Protein AF-0000000066669104 (afdb_homodimer)

Structure (mmCIF, N/CA/C/O backbone):
data_AF-0000000066669104-model_v1
#
loop_
_entity.id
_entity.type
_entity.pdbx_description
1 polymer 'Glyoxalase/bleomycin resistance protein/dioxygenase'
#
loop_
_atom_site.group_PDB
_atom_site.id
_atom_site.type_symbol
_atom_site.label_atom_id
_atom_site.label_alt_id
_atom_site.label_comp_id
_atom_site.label_asym_id
_atom_site.label_entity_id
_atom_site.label_seq_id
_atom_site.pdbx_PDB_ins_code
_atom_site.Cartn_x
_atom_site.Cartn_y
_atom_site.Cartn_z
_atom_site.occupancy
_atom_site.B_iso_or_equiv
_atom_site.auth_seq_id
_atom_site.auth_comp_id
_atom_site.auth_asym_id
_atom_site.auth_atom_id
_atom_site.pdbx_PDB_model_num
ATOM 1 N N . MET A 1 1 ? 6.297 -15.188 -21.188 1 61.22 1 MET A N 1
ATOM 2 C CA . MET A 1 1 ? 6.145 -13.734 -21.141 1 61.22 1 MET A CA 1
ATOM 3 C C . MET A 1 1 ? 6.543 -13.188 -19.781 1 61.22 1 MET A C 1
ATOM 5 O O . MET A 1 1 ? 6.449 -13.883 -18.766 1 61.22 1 MET A O 1
ATOM 9 N N . THR A 1 2 ? 7.469 -12.195 -19.766 1 86 2 THR A N 1
ATOM 10 C CA . THR A 1 2 ? 8 -11.672 -18.5 1 86 2 THR A CA 1
ATOM 11 C C . THR A 1 2 ? 6.938 -10.875 -17.766 1 86 2 THR A C 1
ATOM 13 O O . THR A 1 2 ? 6.168 -10.133 -18.375 1 86 2 THR A O 1
ATOM 16 N N . VAL A 1 3 ? 6.703 -11.219 -16.516 1 94.88 3 VAL A N 1
ATOM 17 C CA . VAL A 1 3 ? 5.73 -10.539 -15.656 1 94.88 3 VAL A CA 1
ATOM 18 C C . VAL A 1 3 ? 6.168 -9.102 -15.414 1 94.88 3 VAL A C 1
ATOM 20 O O . VAL A 1 3 ? 7.359 -8.828 -15.25 1 94.88 3 VAL A O 1
ATOM 23 N N . GLU A 1 4 ? 5.18 -8.148 -15.547 1 96.25 4 GLU A N 1
ATOM 24 C CA . GLU A 1 4 ? 5.32 -6.781 -15.047 1 96.25 4 GLU A CA 1
ATOM 25 C C . GLU A 1 4 ? 4.332 -6.496 -13.922 1 96.25 4 GLU A C 1
ATOM 27 O O . GLU A 1 4 ? 3.131 -6.348 -14.172 1 96.25 4 GLU A O 1
ATOM 32 N N . LEU A 1 5 ? 4.824 -6.395 -12.82 1 98.25 5 LEU A N 1
ATOM 33 C CA . LEU A 1 5 ? 3.951 -6.219 -11.664 1 98.25 5 LEU A CA 1
ATOM 34 C C . LEU A 1 5 ? 3.191 -4.902 -11.75 1 98.25 5 LEU A C 1
ATOM 36 O O . LEU A 1 5 ? 3.758 -3.877 -12.133 1 98.25 5 LEU A O 1
ATOM 40 N N . LYS A 1 6 ? 1.899 -4.98 -11.352 1 97.94 6 LYS A N 1
ATOM 41 C CA . LYS A 1 6 ? 1.038 -3.805 -11.266 1 97.94 6 LYS A CA 1
ATOM 42 C C . LYS A 1 6 ? 0.403 -3.693 -9.883 1 97.94 6 LYS A C 1
ATOM 44 O O . LYS A 1 6 ? 0.089 -4.707 -9.25 1 97.94 6 LYS A O 1
ATOM 49 N N . LEU A 1 7 ? 0.265 -2.502 -9.445 1 98.62 7 LEU A N 1
ATOM 50 C CA . LEU A 1 7 ? -0.492 -2.215 -8.234 1 98.62 7 LEU A CA 1
ATOM 51 C C . LEU A 1 7 ? -1.783 -1.471 -8.562 1 98.62 7 LEU A C 1
ATOM 53 O O . LEU A 1 7 ? -1.779 -0.245 -8.703 1 98.62 7 LEU A O 1
ATOM 57 N N . SER A 1 8 ? -2.869 -2.146 -8.641 1 98.31 8 SER A N 1
ATOM 58 C CA . SER A 1 8 ? -4.152 -1.58 -9.039 1 98.31 8 SER A CA 1
ATOM 59 C C . SER A 1 8 ? -4.875 -0.963 -7.844 1 98.31 8 SER A C 1
ATOM 61 O O . SER A 1 8 ? -5.43 0.134 -7.945 1 98.31 8 SER A O 1
ATOM 63 N N . VAL A 1 9 ? -4.836 -1.721 -6.734 1 98.44 9 VAL A N 1
ATOM 64 C CA . VAL A 1 9 ? -5.59 -1.327 -5.551 1 98.44 9 VAL A CA 1
ATOM 65 C C . VAL A 1 9 ? -4.77 -1.622 -4.297 1 98.44 9 VAL A C 1
ATOM 67 O O . VAL A 1 9 ? -4.145 -2.68 -4.188 1 98.44 9 VAL A O 1
ATOM 70 N N . VAL A 1 10 ? -4.703 -0.685 -3.42 1 98.88 10 VAL A N 1
ATOM 71 C CA . VAL A 1 10 ? -4.262 -0.947 -2.055 1 98.88 10 VAL A CA 1
ATOM 72 C C . VAL A 1 10 ? -5.473 -1.183 -1.156 1 98.88 10 VAL A C 1
ATOM 74 O O . VAL A 1 10 ? -6.344 -0.315 -1.035 1 98.88 10 VAL A O 1
ATOM 77 N N . MET A 1 11 ? -5.555 -2.326 -0.575 1 98.81 11 MET A N 1
ATOM 78 C CA . MET A 1 11 ? -6.66 -2.629 0.331 1 98.81 11 MET A CA 1
ATOM 79 C C . MET A 1 11 ? -6.219 -2.498 1.786 1 98.81 11 MET A C 1
ATOM 81 O O . MET A 1 11 ? -5.219 -3.088 2.191 1 98.81 11 MET A O 1
ATOM 85 N N . LEU A 1 12 ? -6.914 -1.74 2.512 1 98.88 12 LEU A N 1
ATOM 86 C CA . LEU A 1 12 ? -6.691 -1.538 3.939 1 98.88 12 LEU A CA 1
ATOM 87 C C . LEU A 1 12 ? -7.77 -2.238 4.762 1 98.88 12 LEU A C 1
ATOM 89 O O . LEU A 1 12 ? -8.961 -2.035 4.527 1 98.88 12 LEU A O 1
ATOM 93 N N . GLY A 1 13 ? -7.309 -3.09 5.645 1 98.75 13 GLY A N 1
ATOM 94 C CA . GLY A 1 13 ? -8.211 -3.564 6.68 1 98.75 13 GLY A CA 1
ATOM 95 C C . GLY A 1 13 ? -8.547 -2.506 7.711 1 98.75 13 GLY A C 1
ATOM 96 O O . GLY A 1 13 ? -7.652 -1.854 8.25 1 98.75 13 GLY A O 1
ATOM 97 N N . VAL A 1 14 ? -9.812 -2.334 8.031 1 98.81 14 VAL A N 1
ATOM 98 C CA . VAL A 1 14 ? -10.242 -1.314 8.977 1 98.81 14 VAL A CA 1
ATOM 99 C C . VAL A 1 14 ? -11.25 -1.912 9.961 1 98.81 14 VAL A C 1
ATOM 101 O O . VAL A 1 14 ? -11.906 -2.91 9.656 1 98.81 14 VAL A O 1
ATOM 104 N N . ALA A 1 15 ? -11.336 -1.302 11.117 1 98.25 15 ALA A N 1
ATOM 105 C CA . ALA A 1 15 ? -12.258 -1.782 12.141 1 98.25 15 ALA A CA 1
ATOM 106 C C . ALA A 1 15 ? -13.695 -1.411 11.805 1 98.25 15 ALA A C 1
ATOM 108 O O . ALA A 1 15 ? -14.633 -2.141 12.148 1 98.25 15 ALA A O 1
ATOM 109 N N . ASP A 1 16 ? -13.938 -0.291 11.203 1 98.38 16 ASP A N 1
ATOM 110 C CA . ASP A 1 16 ? -15.242 0.275 10.844 1 98.38 16 ASP A CA 1
ATOM 111 C C . ASP A 1 16 ? -15.18 0.985 9.5 1 98.38 16 ASP A C 1
ATOM 113 O O . ASP A 1 16 ? -14.633 2.088 9.391 1 98.38 16 ASP A O 1
ATOM 117 N N . VAL A 1 17 ? -15.836 0.344 8.477 1 98.56 17 VAL A N 1
ATOM 118 C CA . VAL A 1 17 ? -15.711 0.818 7.102 1 98.56 17 VAL A CA 1
ATOM 119 C C . VAL A 1 17 ? -16.359 2.193 6.969 1 98.56 17 VAL A C 1
ATOM 121 O O . VAL A 1 17 ? -15.844 3.068 6.273 1 98.56 17 VAL A O 1
ATOM 124 N N . ASP A 1 18 ? -17.453 2.406 7.664 1 97.88 18 ASP A N 1
ATOM 125 C CA . ASP A 1 18 ? -18.109 3.705 7.602 1 97.88 18 ASP A CA 1
ATOM 126 C C . ASP A 1 18 ? -17.219 4.805 8.172 1 97.88 18 ASP A C 1
ATOM 128 O O . ASP A 1 18 ? -17.156 5.906 7.621 1 97.88 18 ASP A O 1
ATOM 132 N N . ARG A 1 19 ? -16.641 4.559 9.289 1 98.38 19 ARG A N 1
ATOM 133 C CA . ARG A 1 19 ? -15.727 5.523 9.891 1 98.38 19 ARG A CA 1
ATOM 134 C C . ARG A 1 19 ? -14.547 5.809 8.969 1 98.38 19 ARG A C 1
ATOM 136 O O . ARG A 1 19 ? -14.148 6.961 8.789 1 98.38 19 ARG A O 1
ATOM 143 N N . ALA A 1 20 ? -13.977 4.738 8.406 1 98.75 20 ALA A N 1
ATOM 144 C CA . ALA A 1 20 ? -12.859 4.902 7.477 1 98.75 20 ALA A CA 1
ATOM 145 C C . ALA A 1 20 ? -13.281 5.703 6.25 1 98.75 20 ALA A C 1
ATOM 147 O O . ALA A 1 20 ? -12.531 6.562 5.773 1 98.75 20 ALA A O 1
ATOM 148 N N . LYS A 1 21 ? -14.43 5.387 5.773 1 98.44 21 LYS A N 1
ATOM 149 C CA . LYS A 1 21 ? -14.961 6.125 4.633 1 98.44 21 LYS A CA 1
ATOM 150 C C . LYS A 1 21 ? -15.07 7.613 4.945 1 98.44 21 LYS A C 1
ATOM 152 O O . LYS A 1 21 ? -14.703 8.453 4.121 1 98.44 21 LYS A O 1
ATOM 157 N N . LYS A 1 22 ? -15.609 7.926 6.094 1 98.12 22 LYS A N 1
ATOM 158 C CA . LYS A 1 22 ? -15.719 9.328 6.492 1 98.12 22 LYS A CA 1
ATOM 159 C C . LYS A 1 22 ? -14.352 10 6.508 1 98.12 22 LYS A C 1
ATOM 161 O O . LYS A 1 22 ? -14.203 11.133 6.031 1 98.12 22 LYS A O 1
ATOM 166 N N . PHE A 1 23 ? -13.359 9.328 6.98 1 98.81 23 PHE A N 1
ATOM 167 C CA . PHE A 1 23 ? -12 9.859 7.039 1 98.81 23 PHE A CA 1
ATOM 168 C C . PHE A 1 23 ? -11.469 10.125 5.637 1 98.81 23 PHE A C 1
ATOM 170 O O . PHE A 1 23 ? -11.008 11.234 5.344 1 98.81 23 PHE A O 1
ATOM 177 N N . TYR A 1 24 ? -11.555 9.164 4.727 1 98.75 24 TYR A N 1
ATOM 178 C CA . TYR A 1 24 ? -10.898 9.242 3.426 1 98.75 24 TYR A CA 1
ATOM 179 C C . TYR A 1 24 ? -11.727 10.055 2.441 1 98.75 24 TYR A C 1
ATOM 181 O O . TYR A 1 24 ? -11.188 10.844 1.667 1 98.75 24 TYR A O 1
ATOM 189 N N . VAL A 1 25 ? -13.016 9.852 2.42 1 97.75 25 VAL A N 1
ATOM 190 C CA . VAL A 1 25 ? -13.867 10.5 1.43 1 97.75 25 VAL A CA 1
ATOM 191 C C . VAL A 1 25 ? -14.203 11.922 1.884 1 97.75 25 VAL A C 1
ATOM 193 O O . VAL A 1 25 ? -13.867 12.891 1.201 1 97.75 25 VAL A O 1
ATOM 196 N N . GLU A 1 26 ? -14.695 12.07 3.041 1 96.25 26 GLU A N 1
ATOM 197 C CA . GLU A 1 26 ? -15.07 13.398 3.516 1 96.25 26 GLU A CA 1
ATOM 198 C C . GLU A 1 26 ? -13.852 14.18 3.998 1 96.25 26 GLU A C 1
ATOM 200 O O . GLU A 1 26 ? -13.75 15.383 3.77 1 96.25 26 GLU A O 1
ATOM 205 N N . GLY A 1 27 ? -12.977 13.539 4.598 1 98.06 27 GLY A N 1
ATOM 206 C CA . GLY A 1 27 ? -11.836 14.203 5.215 1 98.06 27 GLY A CA 1
ATOM 207 C C . GLY A 1 27 ? -10.734 14.523 4.227 1 98.06 27 GLY A C 1
ATOM 208 O O . GLY A 1 27 ? -10.094 15.578 4.32 1 98.06 27 GLY A O 1
ATOM 209 N N . LEU A 1 28 ? -10.523 13.562 3.326 1 98.56 28 LEU A N 1
ATOM 210 C CA . LEU A 1 28 ? -9.32 13.711 2.514 1 98.56 28 LEU A CA 1
ATOM 211 C C . LEU A 1 28 ? -9.672 13.766 1.031 1 98.56 28 LEU A C 1
ATOM 213 O O . LEU A 1 28 ? -8.781 13.695 0.177 1 98.56 28 LEU A O 1
ATOM 217 N N . GLY A 1 29 ? -10.914 13.805 0.703 1 98 29 GLY A N 1
ATOM 218 C CA . GLY A 1 29 ? -11.352 14.18 -0.631 1 98 29 GLY A CA 1
ATOM 219 C C . GLY A 1 29 ? -11.297 13.031 -1.62 1 98 29 GLY A C 1
ATOM 220 O O . GLY A 1 29 ? -11.234 13.25 -2.832 1 98 29 GLY A O 1
ATOM 221 N N . CYS A 1 30 ? -11.242 11.805 -1.15 1 97.94 30 CYS A N 1
ATOM 222 C CA . CYS A 1 30 ? -11.312 10.656 -2.043 1 97.94 30 CYS A CA 1
ATOM 223 C C . CYS A 1 30 ? -12.703 10.539 -2.666 1 97.94 30 CYS A C 1
ATOM 225 O O . CYS A 1 30 ? -13.695 10.938 -2.061 1 97.94 30 CYS A O 1
ATOM 227 N N . THR A 1 31 ? -12.758 10.008 -3.855 1 98 31 THR A N 1
ATOM 228 C CA . THR A 1 31 ? -14.031 9.727 -4.512 1 98 31 THR A CA 1
ATOM 229 C C . THR A 1 31 ? -14.438 8.273 -4.312 1 98 31 THR A C 1
ATOM 231 O O . THR A 1 31 ? -13.586 7.391 -4.227 1 98 31 THR A O 1
ATOM 234 N N . VAL A 1 32 ? -15.758 8.031 -4.203 1 98.19 32 VAL A N 1
ATOM 235 C CA . VAL A 1 32 ? -16.25 6.664 -4.098 1 98.19 32 VAL A CA 1
ATOM 236 C C . VAL A 1 32 ? -16.375 6.055 -5.492 1 98.19 32 VAL A C 1
ATOM 238 O O . VAL A 1 32 ? -17.156 6.547 -6.32 1 98.19 32 VAL A O 1
ATOM 241 N N . GLU A 1 33 ? -15.594 5.004 -5.738 1 98 33 GLU A N 1
ATOM 242 C CA . GLU A 1 33 ? -15.648 4.312 -7.023 1 98 33 GLU A CA 1
ATOM 243 C C . GLU A 1 33 ? -16.625 3.135 -6.977 1 98 33 GLU A C 1
ATOM 245 O O . GLU A 1 33 ? -17.234 2.783 -7.988 1 98 33 GLU A O 1
ATOM 250 N N . GLN A 1 34 ? -16.688 2.41 -5.957 1 97.5 34 GLN A N 1
ATOM 251 C CA . GLN A 1 34 ? -17.531 1.244 -5.684 1 97.5 34 GLN A CA 1
ATOM 252 C C . GLN A 1 34 ? -17.875 1.146 -4.199 1 97.5 34 GLN A C 1
ATOM 254 O O . GLN A 1 34 ? -17.031 1.464 -3.344 1 97.5 34 GLN A O 1
ATOM 259 N N . GLU A 1 35 ? -19.094 0.722 -3.926 1 97 35 GLU A N 1
ATOM 260 C CA . GLU A 1 35 ? -19.484 0.592 -2.525 1 97 35 GLU A CA 1
ATOM 261 C C . GLU A 1 35 ? -20.516 -0.519 -2.344 1 97 35 GLU A C 1
ATOM 263 O O . GLU A 1 35 ? -21.484 -0.611 -3.105 1 97 35 GLU A O 1
ATOM 268 N N . PHE A 1 36 ? -20.234 -1.38 -1.472 1 93.56 36 PHE A N 1
ATOM 269 C CA . PHE A 1 36 ? -21.172 -2.367 -0.946 1 93.56 36 PHE A CA 1
ATOM 270 C C . PHE A 1 36 ? -21.109 -2.418 0.576 1 93.56 36 PHE A C 1
ATOM 272 O O . PHE A 1 36 ? -20.203 -1.824 1.185 1 93.56 36 PHE A O 1
ATOM 279 N N . PRO A 1 37 ? -22.078 -2.986 1.132 1 92.5 37 PRO A N 1
ATOM 280 C CA . PRO A 1 37 ? -22 -3.066 2.592 1 92.5 37 PRO A CA 1
ATOM 281 C C . PRO A 1 37 ? -20.656 -3.619 3.08 1 92.5 37 PRO A C 1
ATOM 283 O O . PRO A 1 37 ? -20.25 -4.707 2.662 1 92.5 37 PRO A O 1
ATOM 286 N N . GLY A 1 38 ? -19.953 -2.873 3.82 1 94.44 38 GLY A N 1
ATOM 287 C CA . GLY A 1 38 ? -18.703 -3.311 4.41 1 94.44 38 GLY A CA 1
ATOM 288 C C . GLY A 1 38 ? -17.516 -3.105 3.496 1 94.44 38 GLY A C 1
ATOM 289 O O . GLY A 1 38 ? -16.406 -3.58 3.785 1 94.44 38 GLY A O 1
ATOM 290 N N . PHE A 1 39 ? -17.703 -2.471 2.463 1 97.06 39 PHE A N 1
ATOM 291 C CA . PHE A 1 39 ? -16.625 -2.287 1.493 1 97.06 39 PHE A CA 1
ATOM 292 C C . PHE A 1 39 ? -16.797 -0.97 0.744 1 97.06 39 PHE A C 1
ATOM 294 O O . PHE A 1 39 ? -17.891 -0.638 0.299 1 97.06 39 PHE A O 1
ATOM 301 N N . VAL A 1 40 ? -15.711 -0.244 0.604 1 98.44 40 VAL A N 1
ATOM 302 C CA . VAL A 1 40 ? -15.672 0.957 -0.224 1 98.44 40 VAL A CA 1
ATOM 303 C C . VAL A 1 40 ? -14.352 1.022 -0.989 1 98.44 40 VAL A C 1
ATOM 305 O O . VAL A 1 40 ? -13.281 0.835 -0.407 1 98.44 40 VAL A O 1
ATOM 308 N N . ARG A 1 41 ? -14.438 1.171 -2.234 1 98.5 41 ARG A N 1
ATOM 309 C CA . ARG A 1 41 ? -13.266 1.509 -3.033 1 98.5 41 ARG A CA 1
ATOM 310 C C . ARG A 1 41 ? -13.227 2.998 -3.357 1 98.5 41 ARG A C 1
ATOM 312 O O . ARG A 1 41 ? -14.211 3.553 -3.857 1 98.5 41 ARG A O 1
ATOM 319 N N . CYS A 1 42 ? -12.094 3.592 -3.09 1 98.25 42 CYS A N 1
ATOM 320 C CA . CYS A 1 42 ? -11.914 5.031 -3.236 1 98.25 42 CYS A CA 1
ATOM 321 C C . CYS A 1 42 ? -10.953 5.348 -4.379 1 98.25 42 CYS A C 1
ATOM 323 O O . CYS A 1 42 ? -9.867 4.77 -4.461 1 98.25 42 CYS A O 1
ATOM 325 N N . GLY A 1 43 ? -11.391 6.199 -5.207 1 97.81 43 GLY A N 1
ATOM 326 C CA . GLY A 1 43 ? -10.469 6.812 -6.145 1 97.81 43 GLY A CA 1
ATOM 327 C C . GLY A 1 43 ? -9.656 7.938 -5.531 1 97.81 43 GLY A C 1
ATOM 328 O O . GLY A 1 43 ? -10.172 8.719 -4.73 1 97.81 43 GLY A O 1
ATOM 329 N N . LEU A 1 44 ? -8.367 7.973 -5.848 1 97.62 44 LEU A N 1
ATOM 330 C CA . LEU A 1 44 ? -7.449 9 -5.371 1 97.62 44 LEU A CA 1
ATOM 331 C C . LEU A 1 44 ? -7.043 9.93 -6.512 1 97.62 44 LEU A C 1
ATOM 333 O O . LEU A 1 44 ? -7.629 9.883 -7.594 1 97.62 44 LEU A O 1
ATOM 337 N N . GLY A 1 45 ? -6.168 10.867 -6.211 1 94.5 45 GLY A N 1
ATOM 338 C CA . GLY A 1 45 ? -5.73 11.805 -7.234 1 94.5 45 GLY A CA 1
ATOM 339 C C . GLY A 1 45 ? -5.066 11.125 -8.414 1 94.5 45 GLY A C 1
ATOM 340 O O . GLY A 1 45 ? -4.754 9.93 -8.359 1 94.5 45 GLY A O 1
ATOM 341 N N . ALA A 1 46 ? -4.84 11.914 -9.406 1 90.44 46 ALA A N 1
ATOM 342 C CA . ALA A 1 46 ? -4.305 11.375 -10.656 1 90.44 46 ALA A CA 1
ATOM 343 C C . ALA A 1 46 ? -2.979 10.664 -10.422 1 90.44 46 ALA A C 1
ATOM 345 O O . ALA A 1 46 ? -2.137 11.133 -9.656 1 90.44 46 ALA A O 1
ATOM 346 N N . GLY A 1 47 ? -2.848 9.445 -11.148 1 90.44 47 GLY A N 1
ATOM 347 C CA . GLY A 1 47 ? -1.602 8.703 -11.062 1 90.44 47 GLY A CA 1
ATOM 348 C C . GLY A 1 47 ? -1.537 7.777 -9.859 1 90.44 47 GLY A C 1
ATOM 349 O O . GLY A 1 47 ? -0.517 7.125 -9.625 1 90.44 47 GLY A O 1
ATOM 350 N N . SER A 1 48 ? -2.639 7.68 -9.172 1 95.38 48 SER A N 1
ATOM 351 C CA . SER A 1 48 ? -2.676 6.852 -7.973 1 95.38 48 SER A CA 1
ATOM 352 C C . SER A 1 48 ? -3.342 5.508 -8.25 1 95.38 48 SER A C 1
ATOM 354 O O . SER A 1 48 ? -4.316 5.434 -9 1 95.38 48 SER A O 1
ATOM 356 N N . SER A 1 49 ? -2.846 4.48 -7.641 1 97 49 SER A N 1
ATOM 357 C CA . SER A 1 49 ? -3.67 3.299 -7.395 1 97 49 SER A CA 1
ATOM 358 C C . SER A 1 49 ? -4.902 3.648 -6.57 1 97 49 SER A C 1
ATOM 360 O O . SER A 1 49 ? -4.906 4.641 -5.84 1 97 49 SER A O 1
ATOM 362 N N . SER A 1 50 ? -5.91 2.781 -6.703 1 98.19 50 SER A N 1
ATOM 363 C CA . SER A 1 50 ? -7.09 3.004 -5.875 1 98.19 50 SER A CA 1
ATOM 364 C C . SER A 1 50 ? -6.867 2.502 -4.453 1 98.19 50 SER A C 1
ATOM 366 O O . SER A 1 50 ? -5.906 1.771 -4.188 1 98.19 50 SER A O 1
ATOM 368 N N . LEU A 1 51 ? -7.695 2.973 -3.555 1 98.75 51 LEU A N 1
ATOM 369 C CA . LEU A 1 51 ? -7.688 2.576 -2.15 1 98.75 51 LEU A CA 1
ATOM 370 C C . LEU A 1 51 ? -8.984 1.864 -1.78 1 98.75 51 LEU A C 1
ATOM 372 O O . LEU A 1 51 ? -10.07 2.412 -1.971 1 98.75 51 LEU A O 1
ATOM 376 N N . ALA A 1 52 ? -8.898 0.673 -1.364 1 98.75 52 ALA A N 1
ATOM 377 C CA . ALA A 1 52 ? -10.078 -0.051 -0.906 1 98.75 52 ALA A CA 1
ATOM 378 C C . ALA A 1 52 ? -10.07 -0.208 0.612 1 98.75 52 ALA A C 1
ATOM 380 O O . ALA A 1 52 ? -9.023 -0.452 1.213 1 98.75 52 ALA A O 1
ATOM 381 N N . LEU A 1 53 ? -11.203 -0.028 1.165 1 98.81 53 LEU A N 1
ATOM 382 C CA . LEU A 1 53 ? -11.438 -0.197 2.594 1 98.81 53 LEU A CA 1
ATOM 383 C C . LEU A 1 53 ? -12.336 -1.398 2.859 1 98.81 53 LEU A C 1
ATOM 385 O O . LEU A 1 53 ? -13.414 -1.519 2.266 1 98.81 53 LEU A O 1
ATOM 389 N N . TYR A 1 54 ? -11.914 -2.281 3.635 1 98.62 54 TYR A N 1
ATOM 390 C CA . TYR A 1 54 ? -12.641 -3.5 3.971 1 98.62 54 TYR A CA 1
ATOM 391 C C . TYR A 1 54 ? -12.414 -3.887 5.43 1 98.62 54 TYR A C 1
ATOM 393 O O . TYR A 1 54 ? -11.469 -3.414 6.062 1 98.62 54 TYR A O 1
ATOM 401 N N . GLU A 1 55 ? -13.305 -4.676 5.973 1 98.31 55 GLU A N 1
ATOM 402 C CA . GLU A 1 55 ? -13.156 -5.09 7.363 1 98.31 55 GLU A CA 1
ATOM 403 C C . GLU A 1 55 ? -11.852 -5.855 7.574 1 98.31 55 GLU A C 1
ATOM 405 O O . GLU A 1 55 ? -11.5 -6.73 6.781 1 98.31 55 GLU A O 1
ATOM 410 N N . TRP A 1 56 ? -11.242 -5.551 8.688 1 98.31 56 TRP A N 1
ATOM 411 C CA . TRP A 1 56 ? -9.914 -6.074 9.016 1 98.31 56 TRP A CA 1
ATOM 412 C C . TRP A 1 56 ? -9.891 -7.594 8.898 1 98.31 56 TRP A C 1
ATOM 414 O O . TRP A 1 56 ? -9.062 -8.148 8.172 1 98.31 56 TRP A O 1
ATOM 424 N N . ASP A 1 57 ? -10.859 -8.305 9.531 1 98.19 57 ASP A N 1
ATOM 425 C CA . ASP A 1 57 ? -10.891 -9.758 9.555 1 98.19 57 ASP A CA 1
ATOM 426 C C . ASP A 1 57 ? -11.148 -10.328 8.156 1 98.19 57 ASP A C 1
ATOM 428 O O . ASP A 1 57 ? -10.648 -11.398 7.816 1 98.19 57 ASP A O 1
ATOM 432 N N . VAL A 1 58 ? -11.867 -9.586 7.352 1 97.44 58 VAL A N 1
ATOM 433 C CA . VAL A 1 58 ? -12.211 -10.047 6.008 1 97.44 58 VAL A CA 1
ATOM 434 C C . VAL A 1 58 ? -10.984 -9.977 5.105 1 97.44 58 VAL A C 1
ATOM 436 O O . VAL A 1 58 ? -10.742 -10.883 4.305 1 97.44 58 VAL A O 1
ATOM 439 N N . VAL A 1 59 ? -10.18 -8.914 5.254 1 98.25 59 VAL A N 1
ATOM 440 C CA . VAL A 1 59 ? -8.961 -8.781 4.469 1 98.25 59 VAL A CA 1
ATOM 441 C C . VAL A 1 59 ? -8.016 -9.93 4.793 1 98.25 59 VAL A C 1
ATOM 443 O O . VAL A 1 59 ? -7.457 -10.562 3.885 1 98.25 59 VAL A O 1
ATOM 446 N N . ALA A 1 60 ? -7.828 -10.188 6.133 1 98.69 60 ALA A N 1
ATOM 447 C CA . ALA A 1 60 ? -6.949 -11.273 6.555 1 98.69 60 ALA A CA 1
ATOM 448 C C . ALA A 1 60 ? -7.438 -12.617 6.012 1 98.69 60 ALA A C 1
ATOM 450 O O . ALA A 1 60 ? -6.652 -13.398 5.477 1 98.69 60 ALA A O 1
ATOM 451 N N . ALA A 1 61 ? -8.742 -12.883 6.098 1 97.94 61 ALA A N 1
ATOM 452 C CA . ALA A 1 61 ? -9.328 -14.125 5.609 1 97.94 61 ALA A CA 1
ATOM 453 C C . ALA A 1 61 ? -9.156 -14.258 4.0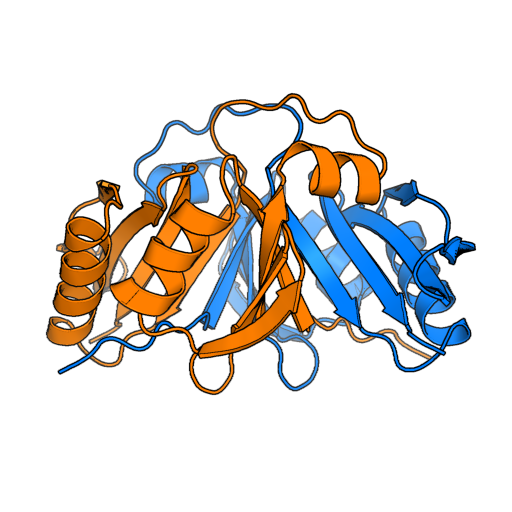98 1 97.94 61 ALA A C 1
ATOM 455 O O . ALA A 1 61 ? -8.859 -15.344 3.594 1 97.94 61 ALA A O 1
ATOM 456 N N . ASP A 1 62 ? -9.336 -13.18 3.398 1 97.25 62 ASP A N 1
ATOM 457 C CA . ASP A 1 62 ? -9.195 -13.164 1.947 1 97.25 62 ASP A CA 1
ATOM 458 C C . ASP A 1 62 ? -7.781 -13.578 1.532 1 97.25 62 ASP A C 1
ATOM 460 O O . ASP A 1 62 ? -7.602 -14.273 0.529 1 97.25 62 ASP A O 1
ATOM 464 N N . ALA A 1 63 ? -6.805 -13.188 2.316 1 97.94 63 ALA A N 1
ATOM 465 C CA . ALA A 1 63 ? -5.406 -13.477 2.004 1 97.94 63 ALA A CA 1
ATOM 466 C C . ALA A 1 63 ? -4.98 -14.82 2.58 1 97.94 63 ALA A C 1
ATOM 468 O O . ALA A 1 63 ? -3.861 -15.281 2.34 1 97.94 63 ALA A O 1
ATOM 469 N N . GLY A 1 64 ? -5.828 -15.43 3.381 1 97.94 64 GLY A N 1
ATOM 470 C CA . GLY A 1 64 ? -5.535 -16.734 3.938 1 97.94 64 GLY A CA 1
ATOM 471 C C . GLY A 1 64 ? -4.562 -16.688 5.102 1 97.94 64 GLY A C 1
ATOM 472 O O . GLY A 1 64 ? -3.748 -17.594 5.281 1 97.94 64 GLY A O 1
ATOM 473 N N . VAL A 1 65 ? -4.562 -15.609 5.867 1 98.31 65 VAL A N 1
ATOM 474 C CA . VAL A 1 65 ? -3.648 -15.484 7 1 98.31 65 VAL A CA 1
ATOM 475 C C . VAL A 1 65 ? -4.438 -15.188 8.273 1 98.31 65 VAL A C 1
ATOM 477 O O . VAL A 1 65 ? -5.566 -14.688 8.211 1 98.31 65 VAL A O 1
ATOM 480 N N . PRO A 1 66 ? -3.861 -15.516 9.453 1 98.44 66 PRO A N 1
ATOM 481 C CA . PRO A 1 66 ? -4.516 -15.102 10.695 1 98.44 66 PRO A CA 1
ATOM 482 C C . PRO A 1 66 ? -4.645 -13.586 10.812 1 98.44 66 PRO A C 1
ATOM 484 O O . PRO A 1 66 ? -3.738 -12.852 10.406 1 98.44 66 PRO A O 1
ATOM 487 N N . ALA A 1 67 ? -5.711 -13.156 11.414 1 98.44 67 ALA A N 1
ATOM 488 C CA . ALA A 1 67 ? -6.031 -11.727 11.453 1 98.44 67 ALA A CA 1
ATOM 489 C C . ALA A 1 67 ? -5.234 -11.023 12.555 1 98.44 67 ALA A C 1
ATOM 491 O O . ALA A 1 67 ? -5.156 -9.789 12.57 1 98.44 67 ALA A O 1
ATOM 492 N N . ALA A 1 68 ? -4.695 -11.742 13.461 1 98.19 68 ALA A N 1
ATOM 493 C CA . ALA A 1 68 ? -4.02 -11.133 14.602 1 98.19 68 ALA A CA 1
ATOM 494 C C . ALA A 1 68 ? -2.742 -10.414 14.156 1 98.19 68 ALA A C 1
ATOM 496 O O . ALA A 1 68 ? -1.938 -10.977 13.406 1 98.19 68 ALA A O 1
ATOM 497 N N . GLY A 1 69 ? -2.535 -9.234 14.586 1 97.44 69 GLY A N 1
ATOM 498 C CA . GLY A 1 69 ? -1.354 -8.422 14.344 1 97.44 69 GLY A CA 1
ATOM 499 C C . GLY A 1 69 ? -1.258 -7.215 15.266 1 97.44 69 GLY A C 1
ATOM 500 O O . GLY A 1 69 ? -2.277 -6.699 15.727 1 97.44 69 GLY A O 1
ATOM 501 N N . THR A 1 70 ? -0.062 -6.805 15.57 1 96.56 70 THR A N 1
ATOM 502 C CA . THR A 1 70 ? 0.139 -5.637 16.422 1 96.56 70 THR A CA 1
ATOM 503 C C . THR A 1 70 ? 1.379 -4.859 15.984 1 96.56 70 THR A C 1
ATOM 505 O O . THR A 1 70 ? 2.273 -5.418 15.344 1 96.56 70 THR A O 1
ATOM 508 N N . GLY A 1 71 ? 1.343 -3.535 16.344 1 97.12 71 GLY A N 1
ATOM 509 C CA . GLY A 1 71 ? 2.531 -2.719 16.141 1 97.12 71 GLY A CA 1
ATOM 510 C C . GLY A 1 71 ? 2.695 -2.234 14.719 1 97.12 71 GLY A C 1
ATOM 511 O O . GLY A 1 71 ? 1.71 -2.07 13.992 1 97.12 71 GLY A O 1
ATOM 512 N N . PHE A 1 72 ? 3.979 -1.96 14.398 1 98.44 72 PHE A N 1
ATOM 513 C CA . PHE A 1 72 ? 4.324 -1.417 13.094 1 98.44 72 PHE A CA 1
ATOM 514 C C . PHE A 1 72 ? 3.971 -2.404 11.984 1 98.44 72 PHE A C 1
ATOM 516 O O . PHE A 1 72 ? 4.258 -3.598 12.102 1 98.44 72 PHE A O 1
ATOM 523 N N . ARG A 1 73 ? 3.41 -1.908 10.883 1 98 73 ARG A N 1
ATOM 524 C CA . ARG A 1 73 ? 2.82 -2.74 9.844 1 98 73 ARG A CA 1
ATOM 525 C C . ARG A 1 73 ? 3.785 -2.926 8.672 1 98 73 ARG A C 1
ATOM 527 O O . ARG A 1 73 ? 3.52 -3.709 7.758 1 98 73 ARG A O 1
ATOM 534 N N . GLY A 1 74 ? 4.883 -2.207 8.703 1 98.38 74 GLY A N 1
ATOM 535 C CA . GLY A 1 74 ? 5.891 -2.375 7.668 1 98.38 74 GLY A CA 1
ATOM 536 C C . GLY A 1 74 ? 5.578 -1.607 6.398 1 98.38 74 GLY A C 1
ATOM 537 O O . GLY A 1 74 ? 6.137 -1.895 5.34 1 98.38 74 GLY A O 1
ATOM 538 N N . THR A 1 75 ? 4.625 -0.694 6.484 1 98.75 75 THR A N 1
ATOM 539 C CA . THR A 1 75 ? 4.215 0.032 5.289 1 98.75 75 THR A CA 1
ATOM 540 C C . THR A 1 75 ? 3.895 1.486 5.621 1 98.75 75 THR A C 1
ATOM 542 O O . THR A 1 75 ? 3.391 1.784 6.703 1 98.75 75 THR A O 1
ATOM 545 N N . SER A 1 76 ? 4.234 2.365 4.746 1 98.75 76 SER A N 1
ATOM 546 C CA . SER A 1 76 ? 3.756 3.744 4.75 1 98.75 76 SER A CA 1
ATOM 547 C C . SER A 1 76 ? 3.344 4.191 3.352 1 98.75 76 SER A C 1
ATOM 549 O O . SER A 1 76 ? 3.959 3.793 2.361 1 98.75 76 SER A O 1
ATOM 551 N N . PHE A 1 77 ? 2.311 4.957 3.221 1 98.88 77 PHE A N 1
ATOM 552 C CA . PHE A 1 77 ? 1.792 5.492 1.967 1 98.88 77 PHE A CA 1
ATOM 553 C C . PHE A 1 77 ? 2.201 6.949 1.79 1 98.88 77 PHE A C 1
ATOM 555 O O . PHE A 1 77 ? 1.977 7.773 2.68 1 98.88 77 PHE A O 1
ATOM 562 N N . HIS A 1 78 ? 2.773 7.297 0.627 1 98.81 78 HIS A N 1
ATOM 563 C CA . HIS A 1 78 ? 3.355 8.625 0.465 1 98.81 78 HIS A CA 1
ATOM 564 C C . HIS A 1 78 ? 2.551 9.461 -0.522 1 98.81 78 HIS A C 1
ATOM 566 O O . HIS A 1 78 ? 2.217 8.992 -1.613 1 98.81 78 HIS A O 1
ATOM 572 N N . PHE A 1 79 ? 2.246 10.602 -0.136 1 98.75 79 PHE A N 1
ATOM 573 C CA . PHE A 1 79 ? 1.72 11.672 -0.97 1 98.75 79 PHE A CA 1
ATOM 574 C C . PHE A 1 79 ? 2.793 12.719 -1.248 1 98.75 79 PHE A C 1
ATOM 576 O O . PHE A 1 79 ? 3.146 13.5 -0.365 1 98.75 79 PHE A O 1
ATOM 583 N N . LEU A 1 80 ? 3.33 12.711 -2.43 1 98.12 80 LEU A N 1
ATOM 584 C CA . LEU A 1 80 ? 4.293 13.727 -2.834 1 98.12 80 LEU A CA 1
ATOM 585 C C . LEU A 1 80 ? 3.582 15.016 -3.24 1 98.12 80 LEU A C 1
ATOM 587 O O . LEU A 1 80 ? 3.064 15.117 -4.355 1 98.12 80 LEU A O 1
ATOM 591 N N . ALA A 1 81 ? 3.643 15.977 -2.395 1 98.12 81 ALA A N 1
ATOM 592 C CA . ALA A 1 81 ? 2.93 17.234 -2.549 1 98.12 81 ALA A CA 1
ATOM 593 C C . ALA A 1 81 ? 3.73 18.219 -3.402 1 98.12 81 ALA A C 1
ATOM 595 O O . ALA A 1 81 ? 4.941 18.062 -3.562 1 98.12 81 ALA A O 1
ATOM 596 N N . ALA A 1 82 ? 3.029 19.234 -3.912 1 97 82 ALA A N 1
ATOM 597 C CA . ALA A 1 82 ? 3.645 20.203 -4.82 1 97 82 ALA A CA 1
ATOM 598 C C . ALA A 1 82 ? 4.367 21.312 -4.043 1 97 82 ALA A C 1
ATOM 600 O O . ALA A 1 82 ? 5.195 22.031 -4.602 1 97 82 ALA A O 1
ATOM 601 N N . SER A 1 83 ? 4.031 21.516 -2.746 1 97.69 83 SER A N 1
ATOM 602 C CA . SER A 1 83 ? 4.582 22.609 -1.943 1 97.69 83 SER A CA 1
ATOM 603 C C . SER A 1 83 ? 4.492 22.297 -0.453 1 97.69 83 SER A C 1
ATOM 605 O O . SER A 1 83 ? 3.789 21.359 -0.049 1 97.69 83 SER A O 1
ATOM 607 N N . ARG A 1 84 ? 5.246 23.078 0.374 1 98.25 84 ARG A N 1
ATOM 608 C CA . ARG A 1 84 ? 5.18 22.953 1.826 1 98.25 84 ARG A CA 1
ATOM 609 C C . ARG A 1 84 ? 3.775 23.266 2.336 1 98.25 84 ARG A C 1
ATOM 611 O O . ARG A 1 84 ? 3.289 22.625 3.266 1 98.25 84 ARG A O 1
ATOM 618 N N . ALA A 1 85 ? 3.146 24.266 1.729 1 97.81 85 ALA A N 1
ATOM 619 C CA . ALA A 1 85 ? 1.793 24.641 2.129 1 97.81 85 ALA A CA 1
ATOM 620 C C . ALA A 1 85 ? 0.823 23.484 1.929 1 97.81 85 ALA A C 1
ATOM 622 O O . ALA A 1 85 ? -0.07 23.266 2.75 1 97.81 85 ALA A O 1
ATOM 623 N N . GLU A 1 86 ? 0.947 22.75 0.833 1 98.19 86 GLU A N 1
ATOM 624 C CA . GLU A 1 86 ? 0.085 21.609 0.586 1 98.19 86 GLU A CA 1
ATOM 625 C C . GLU A 1 86 ? 0.337 20.5 1.604 1 98.19 86 GLU A C 1
ATOM 627 O O . GLU A 1 86 ? -0.598 19.828 2.039 1 98.19 86 GLU A O 1
ATOM 632 N N . VAL A 1 87 ? 1.636 20.25 1.969 1 98.62 87 VAL A N 1
ATOM 633 C CA . VAL A 1 87 ? 1.945 19.297 3.027 1 98.62 87 VAL A CA 1
ATOM 634 C C . VAL A 1 87 ? 1.146 19.641 4.281 1 98.62 87 VAL A C 1
ATOM 636 O O . VAL A 1 87 ? 0.441 18.781 4.828 1 98.62 87 VAL A O 1
ATOM 639 N N . ASP A 1 88 ? 1.221 20.891 4.676 1 98.5 88 ASP A N 1
ATOM 640 C CA . ASP A 1 88 ? 0.551 21.344 5.895 1 98.5 88 ASP A CA 1
ATOM 641 C C . ASP A 1 88 ? -0.963 21.172 5.777 1 98.5 88 ASP A C 1
ATOM 643 O O . ASP A 1 88 ? -1.623 20.766 6.738 1 98.5 88 ASP A O 1
ATOM 647 N N . GLU A 1 89 ? -1.458 21.469 4.652 1 98.5 89 GLU A N 1
ATOM 648 C CA . GLU A 1 89 ? -2.898 21.391 4.434 1 98.5 89 GLU A CA 1
ATOM 649 C C . GLU A 1 89 ? -3.396 19.953 4.547 1 98.5 89 GLU A C 1
ATOM 651 O O . GLU A 1 89 ? -4.434 19.703 5.156 1 98.5 89 GLU A O 1
ATOM 656 N N . VAL A 1 90 ? -2.715 19.047 3.922 1 98.62 90 VAL A N 1
ATOM 657 C CA . VAL A 1 90 ? -3.115 17.641 3.953 1 98.62 90 VAL A CA 1
ATOM 658 C C . VAL A 1 90 ? -3.076 17.125 5.391 1 98.62 90 VAL A C 1
ATOM 660 O O . VAL A 1 90 ? -4 16.438 5.836 1 98.62 90 VAL A O 1
ATOM 663 N N . ILE A 1 91 ? -2.037 17.438 6.09 1 98.69 91 ILE A N 1
ATOM 664 C CA . ILE A 1 91 ? -1.892 16.969 7.461 1 98.69 91 ILE A CA 1
ATOM 665 C C . ILE A 1 91 ? -2.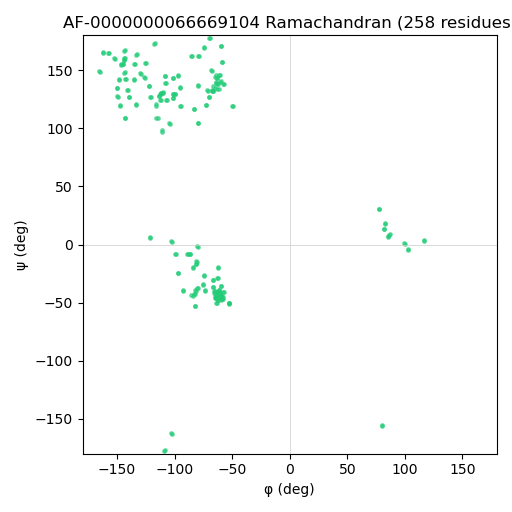979 17.578 8.336 1 98.69 91 ILE A C 1
ATOM 667 O O . ILE A 1 91 ? -3.568 16.891 9.18 1 98.69 91 ILE A O 1
ATOM 671 N N . ARG A 1 92 ? -3.24 18.859 8.148 1 98.5 92 ARG A N 1
ATOM 672 C CA . ARG A 1 92 ? -4.324 19.5 8.875 1 98.5 92 ARG A CA 1
ATOM 673 C C . ARG A 1 92 ? -5.66 18.828 8.594 1 98.5 92 ARG A C 1
ATOM 675 O O . ARG A 1 92 ? -6.441 18.578 9.508 1 98.5 92 ARG A O 1
ATOM 682 N N . ALA A 1 93 ? -5.965 18.578 7.355 1 98.69 93 ALA A N 1
ATOM 683 C CA . ALA A 1 93 ? -7.207 17.906 6.965 1 98.69 93 ALA A CA 1
ATOM 684 C C . ALA A 1 93 ? -7.316 16.531 7.598 1 98.69 93 ALA A C 1
ATOM 686 O O . ALA A 1 93 ? -8.383 16.141 8.078 1 98.69 93 ALA A O 1
ATOM 687 N N . ALA A 1 94 ? -6.219 15.789 7.566 1 98.62 94 ALA A N 1
ATOM 688 C CA . ALA A 1 94 ? -6.199 14.453 8.164 1 98.62 94 ALA A CA 1
ATOM 689 C C . ALA A 1 94 ? -6.5 14.516 9.656 1 98.62 94 ALA A C 1
ATOM 691 O O . ALA A 1 94 ? -7.273 13.703 10.172 1 98.62 94 ALA A O 1
ATOM 692 N N . THR A 1 95 ? -5.875 15.453 10.305 1 98.5 95 THR A N 1
ATOM 693 C CA . THR A 1 95 ? -6.082 15.625 11.742 1 98.5 95 THR A CA 1
ATOM 694 C C . THR A 1 95 ? -7.531 15.984 12.039 1 98.5 95 THR A C 1
ATOM 696 O O . THR A 1 95 ? -8.148 15.406 12.93 1 98.5 95 THR A O 1
ATOM 699 N N . ALA A 1 96 ? -8.078 16.875 11.273 1 98.31 96 ALA A N 1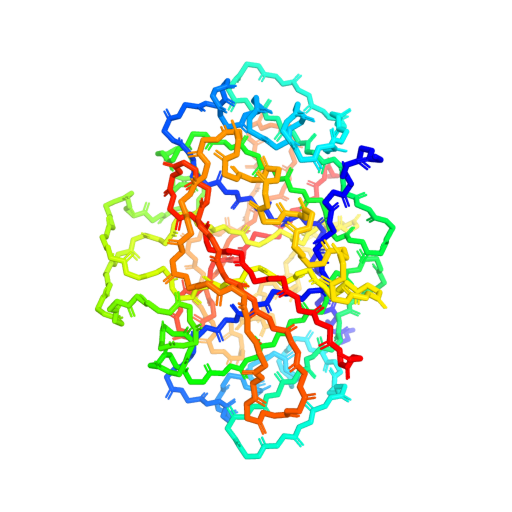
ATOM 700 C CA . ALA A 1 96 ? -9.461 17.297 11.445 1 98.31 96 ALA A CA 1
ATOM 701 C C . ALA A 1 96 ? -10.43 16.141 11.227 1 98.31 96 ALA A C 1
ATOM 703 O O . ALA A 1 96 ? -11.484 16.078 11.852 1 98.31 96 ALA A O 1
ATOM 704 N N . ALA A 1 97 ? -10.039 15.227 10.43 1 98.25 97 ALA A N 1
ATOM 705 C CA . ALA A 1 97 ? -10.898 14.102 10.07 1 98.25 97 ALA A CA 1
ATOM 706 C C . ALA A 1 97 ? -10.773 12.969 11.086 1 98.25 97 ALA A C 1
ATOM 708 O O . ALA A 1 97 ? -11.492 11.977 11.008 1 98.25 97 ALA A O 1
ATOM 709 N N . GLY A 1 98 ? -9.828 13.094 11.984 1 98.44 98 GLY A N 1
ATOM 710 C CA . GLY A 1 98 ? -9.711 12.086 13.031 1 98.44 98 GLY A CA 1
ATOM 711 C C . GLY A 1 98 ? -8.398 11.32 12.969 1 98.44 98 GLY A C 1
ATOM 712 O O . GLY A 1 98 ? -8.188 10.391 13.75 1 98.44 98 GLY A O 1
ATOM 713 N N . GLY A 1 99 ? -7.484 11.672 12.07 1 98.69 99 GLY A N 1
ATOM 714 C CA . GLY A 1 99 ? -6.156 11.086 12.039 1 98.69 99 GLY A CA 1
ATOM 715 C C . GLY A 1 99 ? -5.254 11.586 13.148 1 98.69 99 GLY A C 1
ATOM 716 O O . GLY A 1 99 ? -5.609 12.523 13.867 1 98.69 99 GLY A O 1
ATOM 717 N N . THR A 1 100 ? -4.133 10.93 13.281 1 98.75 100 THR A N 1
ATOM 718 C CA . THR A 1 100 ? -3.152 11.281 14.297 1 98.75 100 THR A CA 1
ATOM 719 C C . THR A 1 100 ? -1.808 11.617 13.664 1 98.75 100 THR A C 1
ATOM 721 O O . THR A 1 100 ? -1.254 10.82 12.906 1 98.75 100 THR A O 1
ATOM 724 N N . VAL A 1 101 ? -1.277 12.758 14 1 98.81 101 VAL A N 1
ATOM 725 C CA . VAL A 1 101 ? 0.058 13.125 13.539 1 98.81 101 VAL A CA 1
ATOM 726 C C . VAL A 1 101 ? 1.106 12.305 14.289 1 98.81 101 VAL A C 1
ATOM 728 O O . VAL A 1 101 ? 1.159 12.328 15.516 1 98.81 101 VAL A O 1
ATOM 731 N N . THR A 1 102 ? 1.863 11.57 13.609 1 98.75 102 THR A N 1
ATOM 732 C CA . THR A 1 102 ? 2.912 10.773 14.242 1 98.75 102 THR A CA 1
ATOM 733 C C . THR A 1 102 ? 4.254 11.492 14.156 1 98.75 102 THR A C 1
ATOM 735 O O . THR A 1 102 ? 5.172 11.195 14.93 1 98.75 102 THR A O 1
ATOM 738 N N . LYS A 1 103 ? 4.383 12.344 13.203 1 98.38 103 LYS A N 1
ATOM 739 C CA . LYS A 1 103 ? 5.555 13.195 13.047 1 98.38 103 LYS A CA 1
ATOM 740 C C . LYS A 1 103 ? 5.168 14.547 12.445 1 98.38 103 LYS A C 1
ATOM 742 O O . LYS A 1 103 ? 4.684 14.617 11.312 1 98.38 103 LYS A O 1
ATOM 747 N N . ALA A 1 104 ? 5.438 15.578 13.156 1 98.38 104 ALA A N 1
ATOM 748 C CA . ALA A 1 104 ? 5.078 16.922 12.703 1 98.38 104 ALA A CA 1
ATOM 749 C C . ALA A 1 104 ? 5.848 17.297 11.438 1 98.38 104 ALA A C 1
ATOM 751 O O . ALA A 1 104 ? 7.02 16.938 11.289 1 98.38 104 ALA A O 1
ATOM 752 N N . ALA A 1 105 ? 5.184 18.031 10.562 1 98.44 105 ALA A N 1
ATOM 753 C CA . ALA A 1 105 ? 5.84 18.5 9.344 1 98.44 105 ALA A CA 1
ATOM 754 C C . ALA A 1 105 ? 7.023 19.406 9.672 1 98.44 105 ALA A C 1
ATOM 756 O O . ALA A 1 105 ? 6.934 20.25 10.57 1 98.44 105 ALA A O 1
ATOM 757 N N . ALA A 1 106 ? 8.109 19.172 9.023 1 98.38 106 ALA A N 1
ATOM 758 C CA . ALA A 1 106 ? 9.32 19.953 9.234 1 98.38 106 ALA A CA 1
ATOM 759 C C . ALA A 1 106 ? 10.297 19.781 8.07 1 98.38 106 ALA A C 1
ATOM 761 O O . ALA A 1 106 ? 10.133 18.875 7.25 1 98.38 106 ALA A O 1
ATOM 762 N N . ALA A 1 107 ? 11.258 20.656 8.023 1 97.81 107 ALA A N 1
ATOM 763 C CA . ALA A 1 107 ? 12.383 20.438 7.121 1 97.81 107 ALA A CA 1
ATOM 764 C C . ALA A 1 107 ? 13.164 19.188 7.5 1 97.81 107 ALA A C 1
ATOM 766 O O . ALA A 1 107 ? 13.312 18.875 8.688 1 97.81 107 ALA A O 1
ATOM 767 N N . THR A 1 108 ? 13.617 18.516 6.426 1 95.75 108 THR A N 1
ATOM 768 C CA . THR A 1 108 ? 14.242 17.219 6.68 1 95.75 108 THR A CA 1
ATOM 769 C C . THR A 1 108 ? 15.703 17.25 6.254 1 95.75 108 THR A C 1
ATOM 771 O O . THR A 1 108 ? 16.156 18.172 5.57 1 95.75 108 THR A O 1
ATOM 774 N N . ASP A 1 109 ? 16.359 16.156 6.578 1 90.19 109 ASP A N 1
ATOM 775 C CA . ASP A 1 109 ? 17.781 16.031 6.277 1 90.19 109 ASP A CA 1
ATOM 776 C C . ASP A 1 109 ? 18.016 15.789 4.789 1 90.19 109 ASP A C 1
ATOM 778 O O . ASP A 1 109 ? 19.078 16.125 4.254 1 90.19 109 ASP A O 1
ATOM 782 N N . TRP A 1 110 ? 17.094 15.242 4.223 1 88.31 110 TRP A N 1
ATOM 783 C CA . TRP A 1 110 ? 17.266 14.969 2.799 1 88.31 110 TRP A CA 1
ATOM 784 C C . TRP A 1 110 ? 16.984 16.219 1.964 1 88.31 110 TRP A C 1
ATOM 786 O O . TRP A 1 110 ? 17.031 16.172 0.732 1 88.31 110 TRP A O 1
ATOM 796 N N . GLY A 1 111 ? 16.609 17.328 2.596 1 92.31 111 GLY A N 1
ATOM 797 C CA . GLY A 1 111 ? 16.484 18.609 1.917 1 92.31 111 GLY A CA 1
ATOM 798 C C . GLY A 1 111 ? 15.039 18.984 1.627 1 92.31 111 GLY A C 1
ATOM 799 O O . GLY A 1 111 ? 14.766 20.078 1.127 1 92.31 111 GLY A O 1
ATOM 800 N N . GLY A 1 112 ? 14.062 18.141 1.91 1 96.88 112 GLY A N 1
ATOM 801 C CA . GLY A 1 112 ? 12.656 18.438 1.674 1 96.88 112 GLY A CA 1
ATOM 802 C C . GLY A 1 112 ? 11.914 18.828 2.934 1 96.88 112 GLY A C 1
ATOM 803 O O . GLY A 1 112 ? 12.492 19.391 3.859 1 96.88 112 GLY A O 1
ATOM 804 N N . TYR A 1 113 ? 10.719 18.766 2.865 1 98.62 113 TYR A N 1
ATOM 805 C CA . TYR A 1 113 ? 9.742 19.047 3.912 1 98.62 113 TYR A CA 1
ATOM 806 C C . TYR A 1 113 ? 8.688 17.953 3.982 1 98.62 113 TYR A C 1
ATOM 808 O O . TYR A 1 113 ? 8.07 17.609 2.969 1 98.62 113 TYR A O 1
ATOM 816 N N . ASP A 1 114 ? 8.586 17.281 5.195 1 98.75 114 ASP A N 1
ATOM 817 C CA . ASP A 1 114 ? 7.602 16.219 5.238 1 98.75 114 ASP A CA 1
ATOM 818 C C . ASP A 1 114 ? 7.062 16.016 6.656 1 98.75 114 ASP A C 1
ATOM 820 O O . ASP A 1 114 ? 7.609 16.578 7.613 1 98.75 114 ASP A O 1
ATOM 824 N N . GLY A 1 115 ? 5.938 15.414 6.793 1 98.69 115 GLY A N 1
ATOM 825 C CA . GLY A 1 115 ? 5.285 14.953 8.008 1 98.69 115 GLY A CA 1
ATOM 826 C C . GLY A 1 115 ? 4.543 13.641 7.828 1 98.69 115 GLY A C 1
ATOM 827 O O . GLY A 1 115 ? 4.398 13.156 6.707 1 98.69 115 GLY A O 1
ATOM 828 N N . HIS A 1 116 ? 4.188 13.094 8.969 1 98.88 116 HIS A N 1
ATOM 829 C CA . HIS A 1 116 ? 3.498 11.805 8.953 1 98.88 116 HIS A CA 1
ATOM 830 C C . HIS A 1 116 ? 2.234 11.852 9.805 1 98.88 116 HIS A C 1
ATOM 832 O O . HIS A 1 116 ? 2.189 12.547 10.82 1 98.88 116 HIS A O 1
ATOM 838 N N . PHE A 1 117 ? 1.262 11.102 9.375 1 98.88 117 PHE A N 1
ATOM 839 C CA . PHE A 1 117 ? 0.076 10.859 10.188 1 98.88 117 PHE A CA 1
ATOM 840 C C . PHE A 1 117 ? -0.432 9.438 9.992 1 98.88 117 PHE A C 1
ATOM 842 O O . PHE A 1 117 ? -0.022 8.742 9.062 1 98.88 117 PHE A O 1
ATOM 849 N N . SER A 1 118 ? -1.224 8.969 10.922 1 98.88 118 SER A N 1
ATOM 850 C CA . SER A 1 118 ? -1.963 7.719 10.758 1 98.88 118 SER A CA 1
ATOM 851 C C . SER A 1 118 ? -3.455 7.98 10.578 1 98.88 118 SER A C 1
ATOM 853 O O . SER A 1 118 ? -4.004 8.914 11.156 1 98.88 118 SER A O 1
ATOM 855 N N . ASP A 1 119 ? -4.082 7.141 9.75 1 98.81 119 ASP A N 1
ATOM 856 C CA . ASP A 1 119 ? -5.543 7.141 9.727 1 98.81 119 ASP A CA 1
ATOM 857 C C . ASP A 1 119 ? -6.109 6.559 11.023 1 98.81 119 ASP A C 1
ATOM 859 O O . ASP A 1 119 ? -5.355 6.137 11.898 1 98.81 119 ASP A O 1
ATOM 863 N N . PRO A 1 120 ? -7.375 6.523 11.211 1 98.44 120 PRO A N 1
ATOM 864 C CA . PRO A 1 120 ? -7.969 6.102 12.477 1 98.44 120 PRO A CA 1
ATOM 865 C C . PRO A 1 120 ? -7.637 4.652 12.828 1 98.44 120 PRO A C 1
ATOM 867 O O . PRO A 1 120 ? -7.797 4.238 13.984 1 98.44 120 PRO A O 1
ATOM 870 N N . ASP A 1 121 ? -7.227 3.814 11.859 1 98.44 121 ASP A N 1
ATOM 871 C CA . ASP A 1 121 ? -6.914 2.41 12.109 1 98.44 121 ASP A CA 1
ATOM 872 C C . ASP A 1 121 ? -5.402 2.184 12.156 1 98.44 121 ASP A C 1
ATOM 874 O O . ASP A 1 121 ? -4.945 1.042 12.242 1 98.44 121 ASP A O 1
ATOM 878 N N . GLY A 1 122 ? -4.617 3.256 12.031 1 98.38 122 GLY A N 1
ATOM 879 C CA . GLY A 1 122 ? -3.182 3.145 12.242 1 98.38 122 GLY A CA 1
ATOM 880 C C . GLY A 1 122 ? -2.396 3.027 10.945 1 98.38 122 GLY A C 1
ATOM 881 O O . GLY A 1 122 ? -1.18 2.836 10.969 1 98.38 122 GLY A O 1
ATOM 882 N N . HIS A 1 123 ? -3.006 3.051 9.82 1 98.81 123 HIS A N 1
ATOM 883 C CA . HIS A 1 123 ? -2.275 3.074 8.562 1 98.81 123 HIS A CA 1
ATOM 884 C C . HIS A 1 123 ? -1.506 4.379 8.391 1 98.81 123 HIS A C 1
ATOM 886 O O . HIS A 1 123 ? -2.076 5.465 8.531 1 98.81 123 HIS A O 1
ATOM 892 N N . LEU A 1 124 ? -0.23 4.301 8.023 1 98.94 124 LEU A N 1
ATOM 893 C CA . LEU A 1 124 ? 0.67 5.449 8.055 1 98.94 124 LEU A CA 1
ATOM 894 C C . LEU A 1 124 ? 0.744 6.125 6.691 1 98.94 124 LEU A C 1
ATOM 896 O O . LEU A 1 124 ? 0.878 5.449 5.668 1 98.94 124 LEU A O 1
ATOM 900 N N . TRP A 1 125 ? 0.671 7.41 6.711 1 98.94 125 TRP A N 1
ATOM 901 C CA . TRP A 1 125 ? 0.827 8.273 5.547 1 98.94 125 TRP A CA 1
ATOM 902 C C . TRP A 1 125 ? 1.967 9.266 5.754 1 98.94 125 TRP A C 1
ATOM 904 O O . TRP A 1 125 ? 2.123 9.828 6.844 1 98.94 125 TRP A O 1
ATOM 914 N N . LYS A 1 126 ? 2.727 9.414 4.762 1 98.88 126 LYS A N 1
ATOM 915 C CA . LYS A 1 126 ? 3.713 10.492 4.672 1 98.88 126 LYS A CA 1
ATOM 916 C C . LYS A 1 126 ? 3.312 11.523 3.625 1 98.88 126 LYS A C 1
ATOM 918 O O . LYS A 1 126 ? 2.893 11.164 2.521 1 98.88 126 LYS A O 1
ATOM 923 N N . VAL A 1 127 ? 3.357 12.734 3.984 1 98.88 127 VAL A N 1
ATOM 924 C CA . VAL A 1 127 ? 3.207 13.82 3.025 1 98.88 127 VAL A CA 1
ATOM 925 C C . VAL A 1 127 ? 4.516 14.602 2.918 1 98.88 127 VAL A C 1
ATOM 927 O O . VAL A 1 127 ? 5.078 15.031 3.93 1 98.88 127 VAL A O 1
ATOM 930 N N . ALA A 1 128 ? 4.984 14.758 1.673 1 98.81 128 ALA A N 1
ATOM 931 C CA . ALA A 1 128 ? 6.328 15.305 1.524 1 98.81 128 ALA A CA 1
ATOM 932 C C . ALA A 1 128 ? 6.434 16.156 0.264 1 98.81 128 ALA A C 1
ATOM 934 O O . ALA A 1 128 ? 5.66 15.984 -0.679 1 98.81 128 ALA A O 1
ATOM 935 N N . THR A 1 129 ? 7.344 17.078 0.258 1 98.69 129 THR A N 1
ATOM 936 C CA . THR A 1 129 ? 7.746 17.828 -0.926 1 98.69 129 THR A CA 1
ATOM 937 C C . THR A 1 129 ? 9.25 18.109 -0.909 1 98.69 129 THR A C 1
ATOM 939 O O . THR A 1 129 ? 9.852 18.219 0.16 1 98.69 129 THR A O 1
ATOM 942 N N . ALA A 1 130 ? 9.891 18.172 -2.096 1 95.44 130 ALA A N 1
ATOM 943 C CA . ALA A 1 130 ? 11.305 18.531 -2.223 1 95.44 130 ALA A CA 1
ATOM 944 C C . ALA A 1 130 ? 11.5 20.031 -2.178 1 95.44 130 ALA A C 1
ATOM 946 O O . ALA A 1 130 ? 12.633 20.516 -2.117 1 95.44 130 ALA A O 1
ATOM 947 N N . ASP A 1 131 ? 10.5 20.734 -2.322 1 87.44 131 ASP A N 1
ATOM 948 C CA . ASP A 1 131 ? 10.57 22.188 -2.301 1 87.44 131 ASP A CA 1
ATOM 949 C C . ASP A 1 131 ? 10.805 22.703 -0.883 1 87.44 131 ASP A C 1
ATOM 951 O O . ASP A 1 131 ? 10.367 22.094 0.09 1 87.44 131 ASP A O 1
ATOM 955 N N . MET B 1 1 ? -8.984 25.359 0.335 1 61.5 1 MET B N 1
ATOM 956 C CA . MET B 1 1 ? -8.969 24.453 -0.81 1 61.5 1 MET B CA 1
ATOM 957 C C . MET B 1 1 ? -9.117 23 -0.359 1 61.5 1 MET B C 1
ATOM 959 O O . MET B 1 1 ? -8.742 22.656 0.762 1 61.5 1 MET B O 1
ATOM 963 N N . THR B 1 2 ? -10.102 22.266 -0.939 1 85.75 2 THR B N 1
ATOM 964 C CA . THR B 1 2 ? -10.398 20.906 -0.494 1 85.75 2 THR B CA 1
ATOM 965 C C . THR B 1 2 ? -9.281 19.953 -0.889 1 85.75 2 THR B C 1
ATOM 967 O O . THR B 1 2 ? -8.703 20.078 -1.974 1 85.75 2 THR B O 1
ATOM 970 N N . VAL B 1 3 ? -8.758 19.219 0.065 1 94.88 3 VAL B N 1
ATOM 971 C CA . VAL B 1 3 ? -7.695 18.25 -0.15 1 94.88 3 VAL B CA 1
ATOM 972 C C . VAL B 1 3 ? -8.211 17.094 -1.018 1 94.88 3 VAL B C 1
ATOM 974 O O . VAL B 1 3 ? -9.359 16.672 -0.874 1 94.88 3 VAL B O 1
ATOM 977 N N . GLU B 1 4 ? -7.355 16.688 -2.02 1 96.19 4 GLU B N 1
ATOM 978 C CA . GLU B 1 4 ? -7.527 15.43 -2.738 1 96.19 4 GLU B CA 1
ATOM 979 C C . GLU B 1 4 ? -6.355 14.484 -2.482 1 96.19 4 GLU B C 1
ATOM 981 O O . GLU B 1 4 ? -5.254 14.695 -2.994 1 96.19 4 GLU B O 1
ATOM 986 N N . LEU B 1 5 ? -6.625 13.516 -1.787 1 98.25 5 LEU B N 1
ATOM 987 C CA . LEU B 1 5 ? -5.555 12.602 -1.407 1 98.25 5 LEU B CA 1
ATOM 988 C C . LEU B 1 5 ? -4.965 11.914 -2.635 1 98.25 5 LEU B C 1
ATOM 990 O O . LEU B 1 5 ? -5.703 11.508 -3.535 1 98.25 5 LEU B O 1
ATOM 994 N N . LYS B 1 6 ? -3.615 11.805 -2.611 1 98 6 LYS B N 1
ATOM 995 C CA . LYS B 1 6 ? -2.879 11.078 -3.643 1 98 6 LYS B CA 1
ATOM 996 C C . LYS B 1 6 ? -1.975 10.016 -3.025 1 98 6 LYS B C 1
ATOM 998 O O . LYS B 1 6 ? -1.424 10.211 -1.94 1 98 6 LYS B O 1
ATOM 1003 N N . LEU B 1 7 ? -1.875 8.93 -3.701 1 98.62 7 LEU B N 1
ATOM 1004 C CA . LEU B 1 7 ? -0.916 7.891 -3.344 1 98.62 7 LEU B CA 1
ATOM 1005 C C . LEU B 1 7 ? 0.197 7.797 -4.383 1 98.62 7 LEU B C 1
ATOM 1007 O O . LEU B 1 7 ? 0.043 7.121 -5.402 1 98.62 7 LEU B O 1
ATOM 1011 N N . SER B 1 8 ? 1.307 8.414 -4.145 1 98.31 8 SER B N 1
ATOM 1012 C CA . SER B 1 8 ? 2.416 8.477 -5.09 1 98.31 8 SER B CA 1
ATOM 1013 C C . SER B 1 8 ? 3.303 7.242 -4.992 1 98.31 8 SER B C 1
ATOM 1015 O O . SER B 1 8 ? 3.703 6.68 -6.012 1 98.31 8 SER B O 1
ATOM 1017 N N . VAL B 1 9 ? 3.582 6.871 -3.744 1 98.44 9 VAL B N 1
ATOM 1018 C CA . VAL B 1 9 ? 4.523 5.785 -3.488 1 98.44 9 VAL B CA 1
ATOM 1019 C C . VAL B 1 9 ? 4.02 4.93 -2.328 1 98.44 9 VAL B C 1
ATOM 1021 O O . VAL B 1 9 ? 3.545 5.457 -1.319 1 98.44 9 VAL B O 1
ATOM 1024 N N . VAL B 1 10 ? 4.043 3.658 -2.496 1 98.81 10 VAL B N 1
ATOM 1025 C CA . VAL B 1 10 ? 3.93 2.732 -1.374 1 98.81 10 VAL B CA 1
ATOM 1026 C C . VAL B 1 10 ? 5.324 2.316 -0.906 1 98.81 10 VAL B C 1
ATOM 1028 O O . VAL B 1 10 ? 6.105 1.76 -1.682 1 98.81 10 VAL B O 1
ATOM 1031 N N . MET B 1 11 ? 5.637 2.602 0.301 1 98.81 11 MET B N 1
ATOM 1032 C CA . MET B 1 11 ? 6.934 2.209 0.85 1 98.81 11 MET B CA 1
ATOM 1033 C C . MET B 1 11 ? 6.801 0.97 1.728 1 98.81 11 MET B C 1
ATOM 1035 O O . MET B 1 11 ? 5.969 0.935 2.637 1 98.81 11 MET B O 1
ATOM 1039 N N . LEU B 1 12 ? 7.555 0.007 1.446 1 98.88 12 LEU B N 1
ATOM 1040 C CA . LEU B 1 12 ? 7.617 -1.238 2.203 1 98.88 12 LEU B CA 1
ATOM 1041 C C . LEU B 1 12 ? 8.906 -1.318 3.012 1 98.88 12 LEU B C 1
ATOM 1043 O O . LEU B 1 12 ? 10 -1.15 2.463 1 98.88 12 LEU B O 1
ATOM 1047 N N . GLY B 1 13 ? 8.727 -1.507 4.305 1 98.75 13 GLY B N 1
ATOM 1048 C CA . GLY B 1 13 ? 9.875 -1.909 5.105 1 98.75 13 GLY B CA 1
ATOM 1049 C C . GLY B 1 13 ? 10.312 -3.34 4.848 1 98.75 13 GLY B C 1
ATOM 1050 O O . GLY B 1 13 ? 9.484 -4.258 4.859 1 98.75 13 GLY B O 1
ATOM 1051 N N . VAL B 1 14 ? 11.586 -3.568 4.656 1 98.75 14 VAL B N 1
ATOM 1052 C CA . VAL B 1 14 ? 12.102 -4.902 4.359 1 98.75 14 VAL B CA 1
ATOM 1053 C C . VAL B 1 14 ? 13.352 -5.172 5.199 1 98.75 14 VAL B C 1
ATOM 1055 O O . VAL B 1 14 ? 14.023 -4.238 5.637 1 98.75 14 VAL B O 1
ATOM 1058 N N . ALA B 1 15 ? 13.609 -6.434 5.41 1 98.19 15 ALA B N 1
ATOM 1059 C CA . ALA B 1 15 ? 14.766 -6.824 6.207 1 98.19 15 ALA B CA 1
ATOM 1060 C C . ALA B 1 15 ? 16.062 -6.656 5.418 1 98.19 15 ALA B C 1
ATOM 1062 O O . ALA B 1 15 ? 17.109 -6.363 5.992 1 98.19 15 ALA B O 1
ATOM 1063 N N . ASP B 1 16 ? 16.062 -6.871 4.133 1 98.31 16 ASP B N 1
ATOM 1064 C CA . ASP B 1 16 ? 17.188 -6.824 3.211 1 98.31 16 ASP B CA 1
ATOM 1065 C C . ASP B 1 16 ? 16.781 -6.246 1.861 1 98.31 16 ASP B C 1
ATOM 1067 O O . ASP B 1 16 ? 16.109 -6.922 1.068 1 98.31 16 ASP B O 1
ATOM 1071 N N . VAL B 1 17 ? 17.266 -5.004 1.589 1 98.5 17 VAL B N 1
ATOM 1072 C CA . VAL B 1 17 ? 16.812 -4.266 0.418 1 98.5 17 VAL B CA 1
ATOM 1073 C C . VAL B 1 17 ? 17.281 -4.969 -0.854 1 98.5 17 VAL B C 1
ATOM 1075 O O . VAL B 1 17 ? 16.531 -5.043 -1.838 1 98.5 17 VAL B O 1
ATOM 1078 N N . ASP B 1 18 ? 18.469 -5.531 -0.822 1 97.88 18 ASP B N 1
ATOM 1079 C CA . ASP B 1 18 ? 18.969 -6.234 -1.997 1 97.88 18 ASP B CA 1
ATOM 1080 C C . ASP B 1 18 ? 18.109 -7.465 -2.309 1 97.88 18 ASP B C 1
ATOM 1082 O O . ASP B 1 18 ? 17.812 -7.738 -3.473 1 97.88 18 ASP B O 1
ATOM 1086 N N . ARG B 1 19 ? 17.797 -8.211 -1.319 1 98.38 19 ARG B N 1
ATOM 1087 C CA . ARG B 1 19 ? 16.938 -9.375 -1.508 1 98.38 19 ARG B CA 1
ATOM 1088 C C . ARG B 1 19 ? 15.57 -8.969 -2.037 1 98.38 19 ARG B C 1
ATOM 1090 O O . ARG B 1 19 ? 15.039 -9.602 -2.949 1 98.38 19 ARG B O 1
ATOM 1097 N N . ALA B 1 20 ? 15.008 -7.922 -1.441 1 98.75 20 ALA B N 1
ATOM 1098 C CA . ALA B 1 20 ? 13.711 -7.426 -1.893 1 98.75 20 ALA B CA 1
ATOM 1099 C C . ALA B 1 20 ? 13.781 -6.953 -3.342 1 98.75 20 ALA B C 1
ATOM 1101 O O . ALA B 1 20 ? 12.859 -7.203 -4.129 1 98.75 20 ALA B O 1
ATOM 1102 N N . LYS B 1 21 ? 14.844 -6.27 -3.627 1 98.44 21 LYS B N 1
ATOM 1103 C CA . LYS B 1 21 ? 15.047 -5.809 -5 1 98.44 21 LYS B CA 1
ATOM 1104 C C . LYS B 1 21 ? 15.07 -6.984 -5.973 1 98.44 21 LYS B C 1
ATOM 1106 O O . LYS B 1 21 ? 14.453 -6.922 -7.039 1 98.44 21 LYS B O 1
ATOM 1111 N N . LYS B 1 22 ? 15.781 -8.008 -5.621 1 98.12 22 LYS B N 1
ATOM 1112 C CA . LYS B 1 22 ? 15.836 -9.195 -6.477 1 98.12 22 LYS B CA 1
ATOM 1113 C C . LYS B 1 22 ? 14.438 -9.766 -6.699 1 98.12 22 LYS B C 1
ATOM 1115 O O . LYS B 1 22 ? 14.086 -10.133 -7.82 1 98.12 22 LYS B O 1
ATOM 1120 N N . PHE B 1 23 ? 13.641 -9.789 -5.688 1 98.81 23 PHE B N 1
ATOM 1121 C CA . PHE B 1 23 ? 12.281 -10.305 -5.773 1 98.81 23 PHE B CA 1
ATOM 1122 C C . PHE B 1 23 ? 11.438 -9.453 -6.719 1 98.81 23 PHE B C 1
ATOM 1124 O O . PHE B 1 23 ? 10.82 -9.984 -7.648 1 98.81 23 PHE B O 1
ATOM 1131 N N . TYR B 1 24 ? 11.43 -8.141 -6.559 1 98.75 24 TYR B N 1
ATOM 1132 C CA . TYR B 1 24 ? 10.5 -7.262 -7.266 1 98.75 24 TYR B CA 1
ATOM 1133 C C . TYR B 1 24 ? 11.023 -6.938 -8.664 1 98.75 24 TYR B C 1
ATOM 1135 O O . TYR B 1 24 ? 10.25 -6.898 -9.625 1 98.75 24 TYR B O 1
ATOM 1143 N N . VAL B 1 25 ? 12.297 -6.664 -8.773 1 97.69 25 VAL B N 1
ATOM 1144 C CA . VAL B 1 25 ? 12.852 -6.227 -10.055 1 97.69 25 VAL B CA 1
ATOM 1145 C C . VAL B 1 25 ? 13.125 -7.441 -10.938 1 97.69 25 VAL B C 1
ATOM 1147 O O . VAL B 1 25 ? 12.562 -7.562 -12.031 1 97.69 25 VAL B O 1
ATOM 1150 N N . GLU B 1 26 ? 13.828 -8.383 -10.461 1 96.19 26 GLU B N 1
ATOM 1151 C CA . GLU B 1 26 ? 14.164 -9.547 -11.273 1 96.19 26 GLU B CA 1
ATOM 1152 C C . GLU B 1 26 ? 13.008 -10.531 -11.32 1 96.19 26 GLU B C 1
ATOM 1154 O O . GLU B 1 26 ? 12.734 -11.133 -12.367 1 96.19 26 GLU B O 1
ATOM 1159 N N . GLY B 1 27 ? 12.344 -10.68 -10.281 1 98.06 27 GLY B N 1
ATOM 1160 C CA . GLY B 1 27 ? 11.305 -11.688 -10.188 1 98.06 27 GLY B CA 1
ATOM 1161 C C . GLY B 1 27 ? 9.984 -11.242 -10.797 1 98.06 27 GLY B C 1
ATOM 1162 O O . GLY B 1 27 ? 9.281 -12.047 -11.414 1 98.06 27 GLY B O 1
ATOM 1163 N N . LEU B 1 28 ? 9.688 -9.969 -10.562 1 98.56 28 LEU B N 1
ATOM 1164 C CA . LEU B 1 28 ? 8.336 -9.562 -10.914 1 98.56 28 LEU B CA 1
ATOM 1165 C C . LEU B 1 28 ? 8.352 -8.422 -11.93 1 98.56 28 LEU B C 1
ATOM 1167 O O . LEU B 1 28 ? 7.316 -7.816 -12.203 1 98.56 28 LEU B O 1
ATOM 1171 N N . GLY B 1 29 ? 9.492 -8.055 -12.422 1 98 29 GLY B N 1
ATOM 1172 C CA . GLY B 1 29 ? 9.602 -7.219 -13.602 1 98 29 GLY B CA 1
ATOM 1173 C C . GLY B 1 29 ? 9.453 -5.738 -13.312 1 98 29 GLY B C 1
ATOM 1174 O O . GLY B 1 29 ? 9.109 -4.957 -14.195 1 98 29 GLY B O 1
ATOM 1175 N N . CYS B 1 30 ? 9.609 -5.34 -12.078 1 97.88 30 CYS B N 1
ATOM 1176 C CA . CYS B 1 30 ? 9.609 -3.918 -11.75 1 97.88 30 CYS B CA 1
ATOM 1177 C C . CYS B 1 30 ? 10.836 -3.225 -12.328 1 97.88 30 CYS B C 1
ATOM 1179 O O . CYS B 1 30 ? 11.891 -3.848 -12.484 1 97.88 30 CYS B O 1
ATOM 1181 N N . THR B 1 31 ? 10.688 -1.969 -12.656 1 97.94 31 THR B N 1
ATOM 1182 C CA . THR B 1 31 ? 11.82 -1.164 -13.117 1 97.94 31 THR B CA 1
ATOM 1183 C C . THR B 1 31 ? 12.406 -0.351 -11.969 1 97.94 31 THR B C 1
ATOM 1185 O O . THR B 1 31 ? 11.68 0.08 -11.07 1 97.94 31 THR B O 1
ATOM 1188 N N . VAL B 1 32 ? 13.734 -0.169 -11.984 1 98.19 32 VAL B N 1
ATOM 1189 C CA . VAL B 1 32 ? 14.375 0.668 -10.977 1 98.19 32 VAL B CA 1
ATOM 1190 C C . VAL B 1 32 ? 14.281 2.137 -11.383 1 98.19 32 VAL B C 1
ATOM 1192 O O . VAL B 1 32 ? 14.805 2.535 -12.43 1 98.19 32 VAL B O 1
ATOM 1195 N N . GLU B 1 33 ? 13.57 2.918 -10.57 1 98 33 GLU B N 1
ATOM 1196 C CA . GLU B 1 33 ? 13.43 4.348 -10.828 1 98 33 GLU B CA 1
ATOM 1197 C C . GLU B 1 33 ? 14.5 5.152 -10.102 1 98 33 GLU B C 1
ATOM 1199 O O . GLU B 1 33 ? 14.922 6.211 -10.57 1 98 33 GLU B O 1
ATOM 1204 N N . GLN B 1 34 ? 14.859 4.844 -8.93 1 97.5 34 GLN B N 1
ATOM 1205 C CA . GLN B 1 34 ? 15.844 5.457 -8.047 1 97.5 34 GLN B CA 1
ATOM 1206 C C . GLN B 1 34 ? 16.5 4.414 -7.148 1 97.5 34 GLN B C 1
ATOM 1208 O O . GLN B 1 34 ? 15.844 3.469 -6.703 1 97.5 34 GLN B O 1
ATOM 1213 N N . GLU B 1 35 ? 17.797 4.598 -6.93 1 97 35 GLU B N 1
ATOM 1214 C CA . GLU B 1 35 ? 18.5 3.646 -6.062 1 97 35 GLU B CA 1
ATOM 1215 C C . GLU B 1 35 ? 19.641 4.316 -5.32 1 97 35 GLU B C 1
ATOM 1217 O O . GLU B 1 35 ? 20.438 5.051 -5.918 1 97 35 GLU B O 1
ATOM 1222 N N . PHE B 1 36 ? 19.641 4.16 -4.062 1 93.44 36 PHE B N 1
ATOM 1223 C CA . PHE B 1 36 ? 20.766 4.477 -3.184 1 93.44 36 PHE B CA 1
ATOM 1224 C C . PHE B 1 36 ? 21.016 3.336 -2.205 1 93.44 36 PHE B C 1
ATOM 1226 O O . PHE B 1 36 ? 20.219 2.41 -2.096 1 93.44 36 PHE B O 1
ATOM 1233 N N . PRO B 1 37 ? 22.141 3.371 -1.654 1 92.38 37 PRO B N 1
ATOM 1234 C CA . PRO B 1 37 ? 22.375 2.297 -0.685 1 92.38 37 PRO B CA 1
ATOM 1235 C C . PRO B 1 37 ? 21.234 2.146 0.317 1 92.38 37 PRO B C 1
ATOM 1237 O O . PRO B 1 37 ? 20.844 3.117 0.979 1 92.38 37 PRO B O 1
ATOM 1240 N N . GLY B 1 38 ? 20.625 1.039 0.341 1 94.31 38 GLY B N 1
ATOM 1241 C CA . GLY B 1 38 ? 19.578 0.74 1.303 1 94.31 38 GLY B CA 1
ATOM 1242 C C . GLY B 1 38 ? 18.203 1.19 0.845 1 94.31 38 GLY B C 1
ATOM 1243 O O . GLY B 1 38 ? 17.25 1.168 1.622 1 94.31 38 GLY B O 1
ATOM 1244 N N . PHE B 1 39 ? 18.094 1.588 -0.316 1 96.94 39 PHE B N 1
ATOM 1245 C CA . PHE B 1 39 ? 16.828 2.107 -0.817 1 96.94 39 PHE B CA 1
ATOM 1246 C C . PHE B 1 39 ? 16.688 1.858 -2.314 1 96.94 39 PHE B C 1
ATOM 1248 O O . PHE B 1 39 ? 17.625 2.1 -3.076 1 96.94 39 PHE B O 1
ATOM 1255 N N . VAL B 1 40 ? 15.547 1.398 -2.725 1 98.44 40 VAL B N 1
ATOM 1256 C CA . VAL B 1 40 ? 15.219 1.261 -4.141 1 98.44 40 VAL B CA 1
ATOM 1257 C C . VAL B 1 40 ? 13.766 1.677 -4.375 1 98.44 40 VAL B C 1
ATOM 1259 O O . VAL B 1 40 ? 12.867 1.245 -3.654 1 98.44 40 VAL B O 1
ATOM 1262 N N . ARG B 1 41 ? 13.578 2.549 -5.27 1 98.5 41 ARG B N 1
ATOM 1263 C CA . ARG B 1 41 ? 12.234 2.83 -5.766 1 98.5 41 ARG B CA 1
ATOM 1264 C C . ARG B 1 41 ? 11.977 2.127 -7.098 1 98.5 41 ARG B C 1
ATOM 1266 O O . ARG B 1 41 ? 12.773 2.25 -8.031 1 98.5 41 ARG B O 1
ATOM 1273 N N . CYS B 1 42 ? 10.875 1.445 -7.141 1 98.25 42 CYS B N 1
ATOM 1274 C CA . CYS B 1 42 ? 10.523 0.625 -8.297 1 98.25 42 CYS B CA 1
ATOM 1275 C C . CYS B 1 42 ? 9.312 1.202 -9.023 1 98.25 42 CYS B C 1
ATOM 1277 O O . CYS B 1 42 ? 8.297 1.513 -8.398 1 98.25 42 CYS B O 1
ATOM 1279 N N . GLY B 1 43 ? 9.469 1.343 -10.273 1 97.75 43 GLY B N 1
ATOM 1280 C CA . GLY B 1 43 ? 8.312 1.581 -11.125 1 97.75 43 GLY B CA 1
ATOM 1281 C C . GLY B 1 43 ? 7.535 0.316 -11.445 1 97.75 43 GLY B C 1
ATOM 1282 O O . GLY B 1 43 ? 8.133 -0.74 -11.672 1 97.75 43 GLY B O 1
ATOM 1283 N N . LEU B 1 44 ? 6.223 0.398 -11.383 1 97.69 44 LEU B N 1
ATOM 1284 C CA . LEU B 1 44 ? 5.328 -0.711 -11.695 1 97.69 44 LEU B CA 1
ATOM 1285 C C . LEU B 1 44 ? 4.598 -0.466 -13.016 1 97.69 44 LEU B C 1
ATOM 1287 O O . LEU B 1 44 ? 4.953 0.446 -13.766 1 97.69 44 LEU B O 1
ATOM 1291 N N . GLY B 1 45 ? 3.713 -1.369 -13.367 1 94.56 45 GLY B N 1
ATOM 1292 C CA . GLY B 1 45 ? 2.977 -1.222 -14.609 1 94.56 45 GLY B CA 1
ATOM 1293 C C . GLY B 1 45 ? 2.15 0.049 -14.672 1 94.56 45 GLY B C 1
ATOM 1294 O O . GLY B 1 45 ? 1.981 0.733 -13.656 1 94.56 45 GLY B O 1
ATOM 1295 N N . ALA B 1 46 ? 1.647 0.291 -15.828 1 90.56 46 ALA B N 1
ATOM 1296 C CA . ALA B 1 46 ? 0.918 1.534 -16.062 1 90.56 46 ALA B CA 1
ATOM 1297 C C . ALA B 1 46 ? -0.251 1.679 -15.094 1 90.56 46 ALA B C 1
ATOM 1299 O O . ALA B 1 46 ? -0.958 0.708 -14.82 1 90.56 46 ALA B O 1
ATOM 1300 N N . GLY B 1 47 ? -0.417 2.98 -14.57 1 90.38 47 GLY B N 1
ATOM 1301 C CA . GLY B 1 47 ? -1.535 3.27 -13.688 1 90.38 47 GLY B CA 1
ATOM 1302 C C . GLY B 1 47 ? -1.253 2.928 -12.234 1 90.38 47 GLY B C 1
ATOM 1303 O O . GLY B 1 47 ? -2.129 3.064 -11.375 1 90.38 47 GLY B O 1
ATOM 1304 N N . SER B 1 48 ? -0.016 2.568 -11.977 1 95.38 48 SER B N 1
ATOM 1305 C CA . SER B 1 48 ? 0.351 2.176 -10.617 1 95.38 48 SER B CA 1
ATOM 1306 C C . SER B 1 48 ? 1.077 3.303 -9.891 1 95.38 48 SER B C 1
ATOM 1308 O O . SER B 1 48 ? 1.878 4.02 -10.492 1 95.38 48 SER B O 1
ATOM 1310 N N . SER B 1 49 ? 0.824 3.426 -8.625 1 97 49 SER B N 1
ATOM 1311 C CA . SER B 1 49 ? 1.795 4.066 -7.746 1 97 49 SER B CA 1
ATOM 1312 C C . SER B 1 49 ? 3.133 3.336 -7.77 1 97 49 SER B C 1
ATOM 1314 O O . SER B 1 49 ? 3.191 2.148 -8.094 1 97 49 SER B O 1
ATOM 1316 N N . SER B 1 50 ? 4.164 4.102 -7.402 1 98.12 50 SER B N 1
ATOM 1317 C CA . SER B 1 50 ? 5.465 3.447 -7.316 1 98.12 50 SER B CA 1
ATOM 1318 C C . SER B 1 50 ? 5.598 2.654 -6.02 1 98.12 50 SER B C 1
ATOM 1320 O O . SER B 1 50 ? 4.797 2.82 -5.102 1 98.12 50 SER B O 1
ATOM 1322 N N . LEU B 1 51 ? 6.555 1.747 -6.008 1 98.75 51 LEU B N 1
ATOM 1323 C CA . LEU B 1 51 ? 6.887 0.927 -4.848 1 98.75 51 LEU B CA 1
ATOM 1324 C C . LEU B 1 51 ? 8.297 1.232 -4.352 1 98.75 51 LEU B C 1
ATOM 1326 O O . LEU B 1 51 ? 9.258 1.17 -5.125 1 98.75 51 LEU B O 1
ATOM 13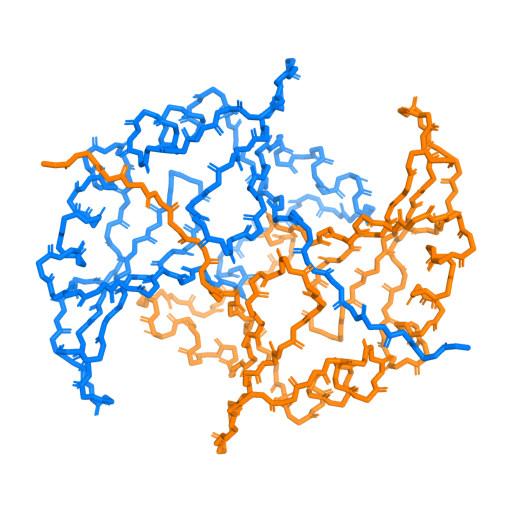30 N N . ALA B 1 52 ? 8.43 1.633 -3.166 1 98.75 52 ALA B N 1
ATOM 1331 C CA . ALA B 1 52 ? 9.742 1.862 -2.584 1 98.75 52 ALA B CA 1
ATOM 1332 C C . ALA B 1 52 ? 10.078 0.797 -1.543 1 98.75 52 ALA B C 1
ATOM 1334 O O . ALA B 1 52 ? 9.211 0.384 -0.77 1 98.75 52 ALA B O 1
ATOM 1335 N N . LEU B 1 53 ? 11.273 0.384 -1.583 1 98.81 53 LEU B N 1
ATOM 1336 C CA . LEU B 1 53 ? 11.82 -0.587 -0.641 1 98.81 53 LEU B CA 1
ATOM 1337 C C . LEU B 1 53 ? 12.867 0.059 0.255 1 98.81 53 LEU B C 1
ATOM 1339 O O . LEU B 1 53 ? 13.805 0.696 -0.237 1 98.81 53 LEU B O 1
ATOM 1343 N N . TYR B 1 54 ? 12.695 -0.029 1.499 1 98.56 54 TYR B N 1
ATOM 1344 C CA . TYR B 1 54 ? 13.594 0.559 2.488 1 98.56 54 TYR B CA 1
ATOM 1345 C C . TYR B 1 54 ? 13.711 -0.338 3.715 1 98.56 54 TYR B C 1
ATOM 1347 O O . TYR B 1 54 ? 12.883 -1.22 3.932 1 98.56 54 TYR B O 1
ATOM 1355 N N . GLU B 1 55 ? 14.781 -0.166 4.461 1 98.31 55 GLU B N 1
ATOM 1356 C CA . GLU B 1 55 ? 14.961 -0.986 5.652 1 98.31 55 GLU B CA 1
ATOM 1357 C C . GLU B 1 55 ? 13.812 -0.79 6.637 1 98.31 55 GLU B C 1
ATOM 1359 O O . GLU B 1 55 ? 13.391 0.341 6.891 1 98.31 55 GLU B O 1
ATOM 1364 N N . TRP B 1 56 ? 13.43 -1.898 7.215 1 98.25 56 TRP B N 1
ATOM 1365 C CA . TRP B 1 56 ? 12.258 -1.949 8.094 1 98.25 56 TRP B CA 1
ATOM 1366 C C . TRP B 1 56 ? 12.359 -0.894 9.188 1 98.25 56 TRP B C 1
ATOM 1368 O O . TRP B 1 56 ? 11.461 -0.062 9.344 1 98.25 56 TRP B O 1
ATOM 1378 N N . ASP B 1 57 ? 13.508 -0.837 9.922 1 98.12 57 ASP B N 1
ATOM 1379 C CA . ASP B 1 57 ? 13.688 0.078 11.039 1 98.12 57 ASP B CA 1
ATOM 1380 C C . ASP B 1 57 ? 13.703 1.53 10.57 1 98.12 57 ASP B C 1
ATOM 1382 O O . ASP B 1 57 ? 13.266 2.428 11.289 1 98.12 57 ASP B O 1
ATOM 1386 N N . VAL B 1 58 ? 14.164 1.759 9.359 1 97.44 58 VAL B N 1
ATOM 1387 C CA . VAL B 1 58 ? 14.266 3.111 8.82 1 97.44 58 VAL B CA 1
ATOM 1388 C C . VAL B 1 58 ? 12.875 3.639 8.477 1 97.44 58 VAL B C 1
ATOM 1390 O O . VAL B 1 58 ? 12.57 4.805 8.734 1 97.44 58 VAL B O 1
ATOM 1393 N N . VAL B 1 59 ? 12.016 2.764 7.922 1 98.19 59 VAL B N 1
ATOM 1394 C CA . VAL B 1 59 ? 10.656 3.162 7.598 1 98.19 59 VAL B CA 1
ATOM 1395 C C . VAL B 1 59 ? 9.914 3.555 8.875 1 98.19 59 VAL B C 1
ATOM 1397 O O . VAL B 1 59 ? 9.25 4.594 8.922 1 98.19 59 VAL B O 1
ATOM 1400 N N . ALA B 1 60 ? 10.039 2.678 9.922 1 98.62 60 ALA B N 1
ATOM 1401 C CA . ALA B 1 60 ? 9.383 2.959 11.195 1 98.62 60 ALA B CA 1
ATOM 1402 C C . ALA B 1 60 ? 9.883 4.273 11.789 1 98.62 60 ALA B C 1
ATOM 1404 O O . ALA B 1 60 ? 9.086 5.102 12.234 1 98.62 60 ALA B O 1
ATOM 1405 N N . ALA B 1 61 ? 11.188 4.496 11.781 1 97.88 61 ALA B N 1
ATOM 1406 C CA . ALA B 1 61 ? 11.789 5.715 12.32 1 97.88 61 ALA B CA 1
ATOM 1407 C C . ALA B 1 61 ? 11.32 6.941 11.539 1 97.88 61 ALA B C 1
ATOM 1409 O O . ALA B 1 61 ? 11.039 7.988 12.133 1 97.88 61 ALA B O 1
ATOM 1410 N N . ASP B 1 62 ? 11.234 6.816 10.25 1 97.19 62 ASP B N 1
ATOM 1411 C CA . ASP B 1 62 ? 10.789 7.906 9.383 1 97.19 62 ASP B CA 1
ATOM 1412 C C . ASP B 1 62 ? 9.367 8.344 9.75 1 97.19 62 ASP B C 1
ATOM 1414 O O . ASP B 1 62 ? 9.055 9.539 9.703 1 97.19 62 ASP B O 1
ATOM 1418 N N . ALA B 1 63 ? 8.547 7.406 10.133 1 97.88 63 ALA B N 1
ATOM 1419 C CA . ALA B 1 63 ? 7.152 7.688 10.461 1 97.88 63 ALA B CA 1
ATOM 1420 C C . ALA B 1 63 ? 7 8.055 11.938 1 97.88 63 ALA B C 1
ATOM 1422 O O . ALA B 1 63 ? 5.906 8.43 12.375 1 97.88 63 ALA B O 1
ATOM 1423 N N . GLY B 1 64 ? 8.047 7.914 12.703 1 97.94 64 GLY B N 1
ATOM 1424 C CA . GLY B 1 64 ? 8.016 8.289 14.109 1 97.94 64 GLY B CA 1
ATOM 1425 C C . GLY B 1 64 ? 7.312 7.266 14.984 1 97.94 64 GLY B C 1
ATOM 1426 O O . GLY B 1 64 ? 6.656 7.625 15.961 1 97.94 64 GLY B O 1
ATOM 1427 N N . VAL B 1 65 ? 7.371 5.992 14.617 1 98.31 65 VAL B N 1
ATOM 1428 C CA . VAL B 1 65 ? 6.707 4.957 15.398 1 98.31 65 VAL B CA 1
ATOM 1429 C C . VAL B 1 65 ? 7.715 3.871 15.773 1 98.31 65 VAL B C 1
ATOM 1431 O O . VAL B 1 65 ? 8.742 3.715 15.117 1 98.31 65 VAL B O 1
ATOM 1434 N N . PRO B 1 66 ? 7.445 3.111 16.859 1 98.44 66 PRO B N 1
ATOM 1435 C CA . PRO B 1 66 ? 8.305 1.959 17.156 1 98.44 66 PRO B CA 1
ATOM 1436 C C . PRO B 1 66 ? 8.289 0.919 16.031 1 98.44 66 PRO B C 1
ATOM 1438 O O . PRO B 1 66 ? 7.246 0.675 15.422 1 98.44 66 PRO B O 1
ATOM 1441 N N . ALA B 1 67 ? 9.406 0.29 15.836 1 98.44 67 ALA B N 1
ATOM 1442 C CA . ALA B 1 67 ? 9.578 -0.613 14.703 1 98.44 67 ALA B CA 1
ATOM 1443 C C . ALA B 1 67 ? 8.969 -1.982 15 1 98.44 67 ALA B C 1
ATOM 1445 O O . ALA B 1 67 ? 8.773 -2.789 14.086 1 98.44 67 ALA B O 1
ATOM 1446 N N . ALA B 1 68 ? 8.719 -2.271 16.219 1 98.19 68 ALA B N 1
ATOM 1447 C CA . ALA B 1 68 ? 8.242 -3.604 16.578 1 98.19 68 ALA B CA 1
ATOM 1448 C C . ALA B 1 68 ? 6.836 -3.852 16.031 1 98.19 68 ALA B C 1
ATOM 1450 O O . ALA B 1 68 ? 5.949 -3.01 16.188 1 98.19 68 ALA B O 1
ATOM 1451 N N . GLY B 1 69 ? 6.605 -4.945 15.422 1 97.38 69 GLY B N 1
ATOM 1452 C CA . GLY B 1 69 ? 5.328 -5.391 14.898 1 97.38 69 GLY B CA 1
ATO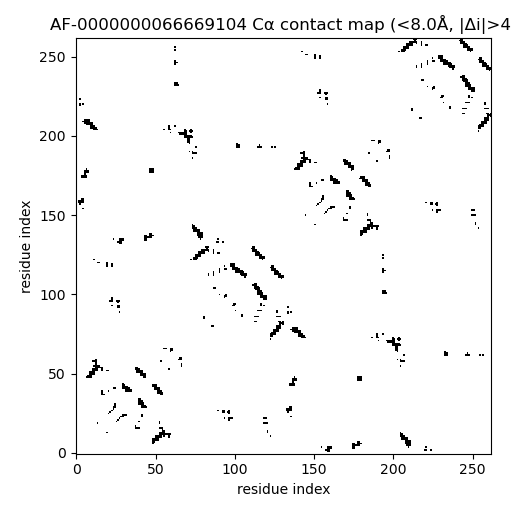M 1453 C C . GLY B 1 69 ? 5.305 -6.871 14.555 1 97.38 69 GLY B C 1
ATOM 1454 O O . GLY B 1 69 ? 6.336 -7.449 14.211 1 97.38 69 GLY B O 1
ATOM 1455 N N . THR B 1 70 ? 4.168 -7.484 14.688 1 96.5 70 THR B N 1
ATOM 1456 C CA . THR B 1 70 ? 4.031 -8.898 14.344 1 96.5 70 THR B CA 1
ATOM 1457 C C . THR B 1 70 ? 2.656 -9.18 13.758 1 96.5 70 THR B C 1
ATOM 1459 O O . THR B 1 70 ? 1.706 -8.43 13.984 1 96.5 70 THR B O 1
ATOM 1462 N N . GLY B 1 71 ? 2.633 -10.297 12.945 1 97.12 71 GLY B N 1
ATOM 1463 C CA . GLY B 1 71 ? 1.351 -10.781 12.453 1 97.12 71 GLY B CA 1
ATOM 1464 C C . GLY B 1 71 ? 0.837 -10.008 11.258 1 97.12 71 GLY B C 1
ATOM 1465 O O . GLY B 1 71 ? 1.622 -9.453 10.484 1 97.12 71 GLY B O 1
ATOM 1466 N N . PHE B 1 72 ? -0.507 -10.078 11.117 1 98.5 72 PHE B N 1
ATOM 1467 C CA . PHE B 1 72 ? -1.177 -9.453 9.984 1 98.5 72 PHE B CA 1
ATOM 1468 C C . PHE B 1 72 ? -0.974 -7.945 10 1 98.5 72 PHE B C 1
ATOM 1470 O O . PHE B 1 72 ? -1.122 -7.305 11.039 1 98.5 72 PHE B O 1
ATOM 1477 N N . ARG B 1 73 ? -0.718 -7.355 8.836 1 98 73 ARG B N 1
ATOM 1478 C CA . ARG B 1 73 ? -0.282 -5.969 8.719 1 98 73 ARG B CA 1
ATOM 1479 C C . ARG B 1 73 ? -1.448 -5.055 8.359 1 98 73 ARG B C 1
ATOM 1481 O O . ARG B 1 73 ? -1.305 -3.832 8.344 1 98 73 ARG B O 1
ATOM 1488 N N . GLY B 1 74 ? -2.574 -5.652 8.055 1 98.38 74 GLY B N 1
ATOM 1489 C CA . GLY B 1 74 ? -3.76 -4.863 7.762 1 98.38 74 GLY B CA 1
ATOM 1490 C C . GLY B 1 74 ? -3.793 -4.344 6.336 1 98.38 74 GLY B C 1
ATOM 1491 O O . GLY B 1 74 ? -4.539 -3.41 6.031 1 98.38 74 GLY B O 1
ATOM 1492 N N . THR B 1 75 ? -2.932 -4.879 5.5 1 98.75 75 THR B N 1
ATOM 1493 C CA . THR B 1 75 ? -2.852 -4.375 4.133 1 98.75 75 THR B CA 1
ATOM 1494 C C . THR B 1 75 ? -2.619 -5.52 3.148 1 98.75 75 THR B C 1
ATOM 1496 O O . THR B 1 75 ? -1.921 -6.484 3.465 1 98.75 75 THR B O 1
ATOM 1499 N N . SER B 1 76 ? -3.229 -5.438 1.998 1 98.75 76 SER B N 1
ATOM 1500 C CA . SER B 1 76 ? -2.906 -6.266 0.841 1 98.75 76 SER B CA 1
ATOM 1501 C C . SER B 1 76 ? -2.844 -5.43 -0.435 1 98.75 76 SER B C 1
ATOM 1503 O O . SER B 1 76 ? -3.605 -4.477 -0.597 1 98.75 76 SER B O 1
ATOM 1505 N N . PHE B 1 77 ? -1.936 -5.715 -1.311 1 98.88 77 PHE B N 1
ATOM 1506 C CA . PHE B 1 77 ? -1.752 -5.043 -2.592 1 98.88 77 PHE B CA 1
ATOM 1507 C C . PHE B 1 77 ? -2.336 -5.875 -3.729 1 98.88 77 PHE B C 1
ATOM 1509 O O . PHE B 1 77 ? -2.018 -7.059 -3.865 1 98.88 77 PHE B O 1
ATOM 1516 N N . HIS B 1 78 ? -3.174 -5.262 -4.582 1 98.81 78 HIS B N 1
ATOM 1517 C CA . HIS B 1 78 ? -3.91 -6.039 -5.57 1 98.81 78 HIS B CA 1
ATOM 1518 C C . HIS B 1 78 ? -3.426 -5.73 -6.984 1 98.81 78 HIS B C 1
ATOM 1520 O O . HIS B 1 78 ? -3.285 -4.562 -7.355 1 98.81 78 HIS B O 1
ATOM 1526 N N . PHE B 1 79 ? -3.152 -6.715 -7.691 1 98.75 79 PHE B N 1
ATOM 1527 C CA . PHE B 1 79 ? -2.924 -6.707 -9.133 1 98.75 79 PHE B CA 1
ATOM 1528 C C . PHE B 1 79 ? -4.129 -7.266 -9.875 1 98.75 79 PHE B C 1
ATOM 1530 O O . PHE B 1 79 ? -4.363 -8.477 -9.867 1 98.75 79 PHE B O 1
ATOM 1537 N N . LEU B 1 80 ? -4.914 -6.402 -10.477 1 98.12 80 LEU B N 1
ATOM 1538 C CA . LEU B 1 80 ? -6.035 -6.836 -11.305 1 98.12 80 LEU B CA 1
ATOM 1539 C C . LEU B 1 80 ? -5.559 -7.27 -12.688 1 98.12 80 LEU B C 1
ATOM 1541 O O . LEU B 1 80 ? -5.305 -6.43 -13.547 1 98.12 80 LEU B O 1
ATOM 1545 N N . ALA B 1 81 ? -5.531 -8.531 -12.891 1 98.19 81 ALA B N 1
ATOM 1546 C CA . ALA B 1 81 ? -5 -9.141 -14.102 1 98.19 81 ALA B CA 1
ATOM 1547 C C . ALA B 1 81 ? -6.059 -9.188 -15.203 1 98.19 81 ALA B C 1
ATOM 1549 O O . ALA B 1 81 ? -7.258 -9.094 -14.922 1 98.19 81 ALA B O 1
ATOM 1550 N N . ALA B 1 82 ? -5.586 -9.375 -16.453 1 97 82 ALA B N 1
ATOM 1551 C CA . ALA B 1 82 ? -6.473 -9.352 -17.609 1 97 82 ALA B CA 1
ATOM 1552 C C . ALA B 1 82 ? -7.125 -10.719 -17.828 1 97 82 ALA B C 1
ATOM 1554 O O . ALA B 1 82 ? -8.117 -10.828 -18.547 1 97 82 ALA B O 1
ATOM 1555 N N . SER B 1 83 ? -6.551 -11.812 -17.266 1 97.75 83 SER B N 1
ATOM 1556 C CA . SER B 1 83 ? -7.027 -13.172 -17.5 1 97.75 83 SER B CA 1
ATOM 1557 C C . SER B 1 83 ? -6.598 -14.109 -16.375 1 97.75 83 SER B C 1
ATOM 1559 O O . SER B 1 83 ? -5.73 -13.758 -15.562 1 97.75 83 SER B O 1
ATOM 1561 N N . ARG B 1 84 ? -7.242 -15.32 -16.312 1 98.25 84 ARG B N 1
ATOM 1562 C CA . ARG B 1 84 ? -6.855 -16.344 -15.352 1 98.25 84 ARG B CA 1
ATOM 1563 C C . ARG B 1 84 ? -5.414 -16.797 -15.578 1 98.25 84 ARG B C 1
ATOM 1565 O O . ARG B 1 84 ? -4.68 -17.047 -14.625 1 98.25 84 ARG B O 1
ATOM 1572 N N . ALA B 1 85 ? -5.035 -16.906 -16.859 1 97.81 85 ALA B N 1
ATOM 1573 C CA . ALA B 1 85 ? -3.67 -17.312 -17.188 1 97.81 85 ALA B CA 1
ATOM 1574 C C . ALA B 1 85 ? -2.652 -16.328 -16.625 1 97.81 85 ALA B C 1
ATOM 1576 O O . ALA B 1 85 ? -1.588 -16.719 -16.141 1 97.81 85 ALA B O 1
ATOM 1577 N N . GLU B 1 86 ? -2.924 -15.039 -16.719 1 98.19 86 GLU B N 1
ATOM 1578 C CA . GLU B 1 86 ? -2.021 -14.031 -16.156 1 98.19 86 GLU B CA 1
ATOM 1579 C C . GLU B 1 86 ? -1.938 -14.133 -14.641 1 98.19 86 GLU B C 1
ATOM 1581 O O . GLU B 1 86 ? -0.869 -13.945 -14.055 1 98.19 86 GLU B O 1
ATOM 1586 N N . VAL B 1 87 ? -3.098 -14.383 -13.961 1 98.62 87 VAL B N 1
ATOM 1587 C CA . VAL B 1 87 ? -3.076 -14.617 -12.516 1 98.62 87 VAL B CA 1
ATOM 1588 C C . VAL B 1 87 ? -2.07 -15.719 -12.188 1 98.62 87 VAL B C 1
ATOM 1590 O O . VAL B 1 87 ? -1.182 -15.523 -11.352 1 98.62 87 VAL B O 1
ATOM 1593 N N . ASP B 1 88 ? -2.193 -16.828 -12.891 1 98.5 88 ASP B N 1
ATOM 1594 C CA . ASP B 1 88 ? -1.33 -17.969 -12.633 1 98.5 88 ASP B CA 1
ATOM 1595 C C . ASP B 1 88 ? 0.135 -17.625 -12.898 1 98.5 88 ASP B C 1
ATOM 1597 O O . ASP B 1 88 ? 1.02 -18.047 -12.148 1 98.5 88 ASP B O 1
ATOM 1601 N N . GLU B 1 89 ? 0.349 -16.906 -13.93 1 98.5 89 GLU B N 1
ATOM 1602 C CA . GLU B 1 89 ? 1.712 -16.547 -14.297 1 98.5 89 GLU B CA 1
ATOM 1603 C C . GLU B 1 89 ? 2.363 -15.664 -13.234 1 98.5 89 GLU B C 1
ATOM 1605 O O . GLU B 1 89 ? 3.529 -15.867 -12.883 1 98.5 89 GLU B O 1
ATOM 1610 N N . VAL B 1 90 ? 1.666 -14.672 -12.766 1 98.69 90 VAL B N 1
ATOM 1611 C CA . VAL B 1 90 ? 2.201 -13.766 -11.75 1 98.69 90 VAL B CA 1
ATOM 1612 C C . VAL B 1 90 ? 2.52 -14.547 -10.477 1 98.69 90 VAL B C 1
ATOM 1614 O O . VAL B 1 90 ? 3.58 -14.359 -9.875 1 98.69 90 VAL B O 1
ATOM 1617 N N . ILE B 1 91 ? 1.624 -15.391 -10.07 1 98.69 91 ILE B N 1
ATOM 1618 C CA . ILE B 1 91 ? 1.82 -16.156 -8.844 1 98.69 91 ILE B CA 1
ATOM 1619 C C . ILE B 1 91 ? 3 -17.109 -9.016 1 98.69 91 ILE B C 1
ATOM 1621 O O . ILE B 1 91 ? 3.818 -17.266 -8.102 1 98.69 91 ILE B O 1
ATOM 1625 N N . ARG B 1 92 ? 3.092 -17.734 -10.164 1 98.5 92 ARG B N 1
ATOM 1626 C CA . ARG B 1 92 ? 4.23 -18.609 -10.453 1 98.5 92 ARG B CA 1
ATOM 1627 C C . ARG B 1 92 ? 5.539 -17.828 -10.383 1 98.5 92 ARG B C 1
ATOM 1629 O O . ARG B 1 92 ? 6.52 -18.297 -9.805 1 98.5 92 ARG B O 1
ATOM 1636 N N . ALA B 1 93 ? 5.594 -16.688 -11 1 98.69 93 ALA B N 1
ATOM 1637 C CA . ALA B 1 93 ? 6.789 -15.844 -10.992 1 98.69 93 ALA B CA 1
ATOM 1638 C C . ALA B 1 93 ? 7.164 -15.438 -9.57 1 98.69 93 ALA B C 1
ATOM 1640 O O . ALA B 1 93 ? 8.344 -15.453 -9.203 1 98.69 93 ALA B O 1
ATOM 1641 N N . ALA B 1 94 ? 6.164 -15.055 -8.797 1 98.62 94 ALA B N 1
ATOM 1642 C CA . ALA B 1 94 ? 6.402 -14.664 -7.406 1 98.62 94 ALA B CA 1
ATOM 1643 C C . ALA B 1 94 ? 7.004 -15.82 -6.609 1 98.62 94 ALA B C 1
ATOM 1645 O O . ALA B 1 94 ? 7.949 -15.625 -5.84 1 98.62 94 ALA B O 1
ATOM 1646 N N . THR B 1 95 ? 6.445 -16.984 -6.801 1 98.5 95 THR B N 1
ATOM 1647 C CA . THR B 1 95 ? 6.93 -18.172 -6.105 1 98.5 95 THR B CA 1
ATOM 1648 C C . THR B 1 95 ? 8.367 -18.484 -6.508 1 98.5 95 THR B C 1
ATOM 1650 O O . THR B 1 95 ? 9.219 -18.734 -5.652 1 98.5 95 THR B O 1
ATOM 1653 N N . ALA B 1 96 ? 8.641 -18.406 -7.762 1 98.31 96 ALA B N 1
ATOM 1654 C CA . ALA B 1 96 ? 9.984 -18.672 -8.273 1 98.31 96 ALA B CA 1
ATOM 1655 C C . ALA B 1 96 ? 10.992 -17.672 -7.727 1 98.31 96 ALA B C 1
ATOM 1657 O O . ALA B 1 96 ? 12.156 -18 -7.523 1 98.31 96 ALA B O 1
ATOM 1658 N N . ALA B 1 97 ? 10.531 -16.516 -7.43 1 98.25 97 ALA B N 1
ATOM 1659 C CA . ALA B 1 97 ? 11.406 -15.445 -6.969 1 98.25 97 ALA B CA 1
ATOM 1660 C C . ALA B 1 97 ? 11.609 -15.516 -5.457 1 98.25 97 ALA B C 1
ATOM 1662 O O . ALA B 1 97 ? 12.398 -14.758 -4.895 1 98.25 97 ALA B O 1
ATOM 1663 N N . GLY B 1 98 ? 10.867 -16.375 -4.797 1 98.44 98 GLY B N 1
ATOM 1664 C CA . GLY B 1 98 ? 11.07 -16.547 -3.367 1 98.44 98 GLY B CA 1
ATOM 1665 C C . GLY B 1 98 ? 9.867 -16.156 -2.539 1 98.44 98 GLY B C 1
ATOM 1666 O O . GLY B 1 98 ? 9.914 -16.188 -1.309 1 98.44 98 GLY B O 1
ATOM 1667 N N . GLY B 1 99 ? 8.75 -15.773 -3.174 1 98.69 99 GLY B N 1
ATOM 1668 C CA . GLY B 1 99 ? 7.516 -15.508 -2.459 1 98.69 99 GLY B CA 1
ATOM 1669 C C . GLY B 1 99 ? 6.82 -16.766 -1.982 1 98.69 99 GLY B C 1
ATOM 1670 O O . GLY B 1 99 ? 7.215 -17.875 -2.344 1 98.69 99 GLY B O 1
ATOM 1671 N N . THR B 1 100 ? 5.844 -16.562 -1.15 1 98.75 100 THR B N 1
ATOM 1672 C CA . THR B 1 100 ? 5.074 -17.672 -0.594 1 98.75 100 THR B CA 1
ATOM 1673 C C . THR B 1 100 ? 3.596 -17.531 -0.953 1 98.75 100 THR B C 1
ATOM 1675 O O . THR B 1 100 ? 2.979 -16.5 -0.683 1 98.75 100 THR B O 1
ATOM 1678 N N . VAL B 1 101 ? 3.02 -18.562 -1.521 1 98.81 101 VAL B N 1
ATOM 1679 C CA . VAL B 1 101 ? 1.586 -18.578 -1.798 1 98.81 101 VAL B CA 1
ATOM 1680 C C . VAL B 1 101 ? 0.809 -18.734 -0.494 1 98.81 101 VAL B C 1
ATOM 1682 O O . VAL B 1 101 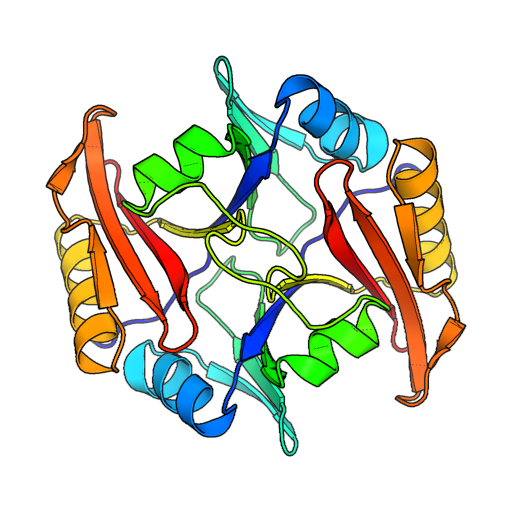? 1.019 -19.703 0.245 1 98.81 101 VAL B O 1
ATOM 1685 N N . THR B 1 102 ? -0.004 -17.828 -0.178 1 98.75 102 THR B N 1
ATOM 1686 C CA . THR B 1 102 ? -0.808 -17.906 1.036 1 98.75 102 THR B CA 1
ATOM 1687 C C . THR B 1 102 ? -2.203 -18.438 0.722 1 98.75 102 THR B C 1
ATOM 1689 O O . THR B 1 102 ? -2.898 -18.938 1.609 1 98.75 102 THR B O 1
ATOM 1692 N N . LYS B 1 103 ? -2.617 -18.266 -0.473 1 98.38 103 LYS B N 1
ATOM 1693 C CA . LYS B 1 103 ? -3.877 -18.797 -0.979 1 98.38 103 LYS B CA 1
ATOM 1694 C C . LYS B 1 103 ? -3.766 -19.156 -2.459 1 98.38 103 LYS B C 1
ATOM 1696 O O . LYS B 1 103 ? -3.541 -18.297 -3.299 1 98.38 103 LYS B O 1
ATOM 1701 N N . ALA B 1 104 ? -3.965 -20.375 -2.773 1 98.38 104 ALA B N 1
ATOM 1702 C CA . ALA B 1 104 ? -3.844 -20.844 -4.152 1 98.38 104 ALA B CA 1
ATOM 1703 C C . ALA B 1 104 ? -4.891 -20.188 -5.047 1 98.38 104 ALA B C 1
ATOM 1705 O O . ALA B 1 104 ? -6.023 -19.953 -4.617 1 98.38 104 ALA B O 1
ATOM 1706 N N . ALA B 1 105 ? -4.508 -19.938 -6.285 1 98.44 105 ALA B N 1
ATOM 1707 C CA . ALA B 1 105 ? -5.449 -19.359 -7.246 1 98.44 105 ALA B CA 1
ATOM 1708 C C . ALA B 1 105 ? -6.617 -20.312 -7.496 1 98.44 105 ALA B C 1
ATOM 1710 O O . ALA B 1 105 ? -6.43 -21.531 -7.621 1 98.44 105 ALA B O 1
ATOM 1711 N N . ALA B 1 106 ? -7.789 -19.766 -7.477 1 98.38 106 ALA B N 1
ATOM 1712 C CA . ALA B 1 106 ? -9.008 -20.547 -7.695 1 98.38 106 ALA B CA 1
ATOM 1713 C C . ALA B 1 106 ? -10.18 -19.641 -8.055 1 98.38 106 ALA B C 1
ATOM 1715 O O . ALA B 1 106 ? -10.109 -18.422 -7.895 1 98.38 106 ALA B O 1
ATOM 1716 N N . ALA B 1 107 ? -11.203 -20.25 -8.555 1 97.88 107 ALA B N 1
ATOM 1717 C CA . ALA B 1 107 ? -12.469 -19.547 -8.703 1 97.88 107 ALA B CA 1
ATOM 1718 C C . ALA B 1 107 ? -13.023 -19.125 -7.344 1 97.88 107 ALA B C 1
ATOM 1720 O O . ALA B 1 107 ? -12.898 -19.859 -6.359 1 97.88 107 ALA B O 1
ATOM 1721 N N . THR B 1 108 ? -13.641 -17.906 -7.391 1 95.81 108 THR B N 1
ATOM 1722 C CA . THR B 1 108 ? -14.07 -17.344 -6.113 1 95.81 108 THR B CA 1
ATOM 1723 C C . THR B 1 108 ? -15.586 -17.172 -6.078 1 95.81 108 THR B C 1
ATOM 1725 O O . THR B 1 108 ? -16.25 -17.281 -7.109 1 95.81 108 THR B O 1
ATOM 1728 N N . ASP B 1 109 ? -16.031 -16.812 -4.898 1 90.31 109 ASP B N 1
ATOM 1729 C CA . ASP B 1 109 ? -17.469 -16.656 -4.688 1 90.31 109 ASP B CA 1
ATOM 1730 C C . ASP B 1 109 ? -17.984 -15.375 -5.348 1 90.31 109 ASP B C 1
ATOM 1732 O O . ASP B 1 109 ? -19.156 -15.273 -5.703 1 90.31 109 ASP B O 1
ATOM 1736 N N . TRP B 1 110 ? -17.141 -14.508 -5.461 1 88.44 110 TRP B N 1
ATOM 1737 C CA . TRP B 1 110 ? -17.562 -13.25 -6.07 1 88.44 110 TRP B CA 1
ATOM 1738 C C . TRP B 1 110 ? -17.609 -13.367 -7.59 1 88.44 110 TRP B C 1
ATOM 1740 O O . TRP B 1 110 ? -17.906 -12.391 -8.281 1 88.44 110 TRP B O 1
ATOM 1750 N N . GLY B 1 111 ? -17.234 -14.516 -8.133 1 92.5 111 GLY B N 1
ATOM 1751 C CA . GLY B 1 111 ? -17.391 -14.781 -9.555 1 92.5 111 GLY B CA 1
ATOM 1752 C C . GLY B 1 111 ? -16.094 -14.664 -10.336 1 92.5 111 GLY B C 1
ATOM 1753 O O . GLY B 1 111 ? -16.047 -14.93 -11.531 1 92.5 111 GLY B O 1
ATOM 1754 N N . GLY B 1 112 ? -14.992 -14.266 -9.734 1 96.94 112 GLY B N 1
ATOM 1755 C CA . GLY B 1 112 ? -13.711 -14.133 -10.406 1 96.94 112 GLY B CA 1
ATOM 1756 C C . GLY B 1 112 ? -12.758 -15.266 -10.102 1 96.94 112 GLY B C 1
ATOM 1757 O O . GLY B 1 112 ? -13.188 -16.391 -9.828 1 96.94 112 GLY B O 1
ATOM 1758 N N . TYR B 1 113 ? -11.594 -15.047 -10.352 1 98.62 113 TYR B N 1
ATOM 1759 C CA . TYR B 1 113 ? -10.453 -15.93 -10.141 1 98.62 113 TYR B CA 1
ATOM 1760 C C . TYR B 1 113 ? -9.297 -15.18 -9.484 1 98.62 113 TYR B C 1
ATOM 1762 O O . TYR B 1 113 ? -8.883 -14.125 -9.961 1 98.62 113 TYR B O 1
ATOM 1770 N N . ASP B 1 114 ? -8.867 -15.688 -8.266 1 98.75 114 ASP B N 1
ATOM 1771 C CA . ASP B 1 114 ? -7.789 -14.945 -7.621 1 98.75 114 ASP B CA 1
ATOM 1772 C C . ASP B 1 114 ? -6.949 -15.852 -6.73 1 98.75 114 ASP B C 1
ATOM 1774 O O . ASP B 1 114 ? -7.336 -17 -6.457 1 98.75 114 ASP B O 1
ATOM 1778 N N . GLY B 1 115 ? -5.762 -15.445 -6.418 1 98.75 115 GLY B N 1
ATOM 1779 C CA . GLY B 1 115 ? -4.824 -16.016 -5.465 1 98.75 115 GLY B CA 1
ATOM 1780 C C . GLY B 1 115 ? -4.02 -14.969 -4.719 1 98.75 115 GLY B C 1
ATOM 1781 O O . GLY B 1 115 ? -4.066 -13.789 -5.055 1 98.75 115 GLY B O 1
ATOM 1782 N N . HIS B 1 116 ? -3.387 -15.461 -3.68 1 98.88 116 HIS B N 1
ATOM 1783 C CA . HIS B 1 116 ? -2.594 -14.57 -2.846 1 98.88 116 HIS B CA 1
ATOM 1784 C C . HIS B 1 116 ? -1.189 -15.117 -2.623 1 98.88 116 HIS B C 1
ATOM 1786 O O . HIS B 1 116 ? -1.001 -16.344 -2.549 1 98.88 116 HIS B O 1
ATOM 1792 N N . PHE B 1 117 ? -0.249 -14.219 -2.52 1 98.88 117 PHE B N 1
ATOM 1793 C CA . PHE B 1 117 ? 1.1 -14.57 -2.09 1 98.88 117 PHE B CA 1
ATOM 1794 C C . PHE B 1 117 ? 1.696 -13.469 -1.221 1 98.88 117 PHE B C 1
ATOM 1796 O O . PHE B 1 117 ? 1.17 -12.359 -1.172 1 98.88 117 PHE B O 1
ATOM 1803 N N . SER B 1 118 ? 2.697 -13.805 -0.459 1 98.88 118 SER B N 1
ATOM 1804 C CA . SER B 1 118 ? 3.508 -12.82 0.245 1 98.88 118 SER B CA 1
ATOM 1805 C C . SER B 1 118 ? 4.895 -12.695 -0.379 1 98.88 118 SER B C 1
ATOM 1807 O O . SER B 1 118 ? 5.457 -13.68 -0.856 1 98.88 118 SER B O 1
ATOM 1809 N N . ASP B 1 119 ? 5.418 -11.469 -0.372 1 98.81 119 ASP B N 1
ATOM 1810 C CA . ASP B 1 119 ? 6.836 -11.305 -0.69 1 98.81 119 ASP B CA 1
ATOM 1811 C C . ASP B 1 119 ? 7.715 -11.875 0.422 1 98.81 119 ASP B C 1
ATOM 1813 O O . ASP B 1 119 ? 7.211 -12.359 1.435 1 98.81 119 ASP B O 1
ATOM 1817 N N . PRO B 1 120 ? 8.992 -11.867 0.295 1 98.44 120 PRO B N 1
ATOM 1818 C CA . PRO B 1 120 ? 9.875 -12.516 1.268 1 98.44 120 PRO B CA 1
ATOM 1819 C C . PRO B 1 120 ? 9.773 -11.898 2.66 1 98.44 120 PRO B C 1
ATOM 1821 O O . PRO B 1 120 ? 10.219 -12.5 3.641 1 98.44 120 PRO B O 1
ATOM 1824 N N . ASP B 1 121 ? 9.266 -10.656 2.797 1 98.44 121 ASP B N 1
ATOM 1825 C CA . ASP B 1 121 ? 9.156 -9.992 4.09 1 98.44 121 ASP B CA 1
ATOM 1826 C C . ASP B 1 121 ? 7.719 -10.039 4.613 1 98.44 121 ASP B C 1
ATOM 1828 O O . ASP B 1 121 ? 7.406 -9.43 5.641 1 98.44 121 ASP B O 1
ATOM 1832 N N . GLY B 1 122 ? 6.805 -10.688 3.881 1 98.38 122 GLY B N 1
ATOM 1833 C CA . GLY B 1 122 ? 5.465 -10.922 4.395 1 98.38 122 GLY B CA 1
ATOM 1834 C C . GLY B 1 122 ? 4.445 -9.938 3.863 1 98.38 122 GLY B C 1
ATOM 1835 O O . GLY B 1 122 ? 3.283 -9.953 4.277 1 98.38 122 GLY B O 1
ATOM 1836 N N . HIS B 1 123 ? 4.805 -9.023 3.033 1 98.81 123 HIS B N 1
ATOM 1837 C CA . HIS B 1 123 ? 3.826 -8.148 2.402 1 98.81 123 HIS B CA 1
ATOM 1838 C C . HIS B 1 123 ? 2.912 -8.922 1.46 1 98.81 123 HIS B C 1
ATOM 1840 O O . HIS B 1 123 ? 3.389 -9.656 0.59 1 98.81 123 HIS B O 1
ATOM 1846 N N . LEU B 1 124 ? 1.603 -8.719 1.562 1 98.94 124 LEU B N 1
ATOM 1847 C CA . LEU B 1 124 ? 0.622 -9.562 0.894 1 98.94 124 LEU B CA 1
ATOM 1848 C C . LEU B 1 124 ? 0.194 -8.953 -0.437 1 98.94 124 LEU B C 1
ATOM 1850 O O . LEU B 1 124 ? -0.08 -7.754 -0.515 1 98.94 124 LEU B O 1
ATOM 1854 N N . TRP B 1 125 ? 0.134 -9.781 -1.432 1 98.94 125 TRP B N 1
ATOM 1855 C CA . TRP B 1 125 ? -0.353 -9.453 -2.768 1 98.94 125 TRP B CA 1
ATOM 1856 C C . TRP B 1 125 ? -1.518 -10.359 -3.158 1 98.94 125 TRP B C 1
ATOM 1858 O O . TRP B 1 125 ? -1.498 -11.562 -2.887 1 98.94 125 TRP B O 1
ATOM 1868 N N . LYS B 1 126 ? -2.492 -9.766 -3.717 1 98.88 126 LYS B N 1
ATOM 1869 C CA . LYS B 1 126 ? -3.576 -10.477 -4.383 1 98.88 126 LYS B CA 1
ATOM 1870 C C . LYS B 1 126 ? -3.512 -10.289 -5.898 1 98.88 126 LYS B C 1
ATOM 1872 O O . LYS B 1 126 ? -3.307 -9.172 -6.379 1 98.88 126 LYS B O 1
ATOM 1877 N N . VAL B 1 127 ? -3.59 -11.344 -6.594 1 98.88 127 VAL B N 1
ATOM 1878 C CA . VAL B 1 127 ? -3.752 -11.281 -8.039 1 98.88 127 VAL B CA 1
ATOM 1879 C C . VAL B 1 127 ? -5.125 -11.828 -8.43 1 98.88 127 VAL B C 1
ATOM 1881 O O . VAL B 1 127 ? -5.496 -12.93 -8.031 1 98.88 127 VAL B O 1
ATOM 1884 N N . ALA B 1 128 ? -5.859 -11.016 -9.211 1 98.81 128 ALA B N 1
ATOM 1885 C CA . ALA B 1 128 ? -7.254 -11.391 -9.438 1 98.81 128 ALA B CA 1
ATOM 1886 C C . ALA B 1 128 ? -7.715 -10.977 -10.828 1 98.81 128 ALA B C 1
ATOM 1888 O O . ALA B 1 128 ? -7.137 -10.07 -11.438 1 98.81 128 ALA B O 1
ATOM 1889 N N . THR B 1 129 ? -8.688 -11.633 -11.344 1 98.69 129 THR B N 1
ATOM 1890 C CA . THR B 1 129 ? -9.398 -11.242 -12.555 1 98.69 129 THR B CA 1
ATOM 1891 C C . THR B 1 129 ? -10.883 -11.586 -12.438 1 98.69 129 THR B C 1
ATOM 1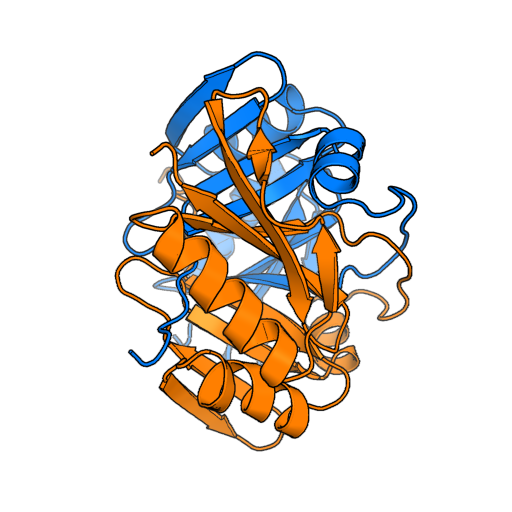893 O O . THR B 1 129 ? -11.258 -12.547 -11.758 1 98.69 129 THR B O 1
ATOM 1896 N N . ALA B 1 130 ? -11.781 -10.773 -13.055 1 96.06 130 ALA B N 1
ATOM 1897 C CA . ALA B 1 130 ? -13.219 -11.047 -13.109 1 96.06 130 ALA B CA 1
ATOM 1898 C C . ALA B 1 130 ? -13.539 -12.062 -14.203 1 96.06 130 ALA B C 1
ATOM 1900 O O . ALA B 1 130 ? -14.664 -12.555 -14.289 1 96.06 130 ALA B O 1
ATOM 1901 N N . ASP B 1 131 ? -12.672 -12.289 -15.031 1 87 131 ASP B N 1
ATOM 1902 C CA . ASP B 1 131 ? -12.859 -13.234 -16.125 1 87 131 ASP B CA 1
ATOM 1903 C C . ASP B 1 131 ? -12.828 -14.672 -15.609 1 87 131 ASP B C 1
ATOM 1905 O O . ASP B 1 131 ? -12.117 -14.984 -14.648 1 87 131 ASP B O 1
#

Foldseek 3Di:
DDDDDDQQEDEDADQDQVLLCLLCCVLQPWDFPDDDVQKTWTHDDPPDHIYIYGHQCVVCVVVPHGSDDDDDPPDEAEDADPDLVVQVVNVVSNVVSPKAWPFDWDQDPVQWIKTWIAHNRGHIYMYIYND/DDDDDDQQEDEDADQDQVLLCLLCCVLQPWDFPDDDVQKTWTHDDPPDHIYMYGHQCVVCVVVPHGSDDDDDPPDEAEDADPDLVVQVVNVVSNVVSPKAWPFDWDQDPVQWIKTWIAHNRGHIYMYIYND

Radius of gyration: 17.25 Å; Cα contacts (8 Å, |Δi|>4): 711; chains: 2; bounding box: 44×46×38 Å

Nearest PDB structures (foldseek):
  3bqx-assembly1_A-2  TM=8.970E-01  e=2.027E-12  Fulvimarina pelagi HTCC2506
  4mym-assembly1_A-2  TM=7.928E-01  e=2.034E-10  Nocardioides sp. JS614
  2rbb-assembly1_B  TM=8.209E-01  e=5.663E-10  Paraburkholderia phytofirmans PsJN
  1kll-assembly1_A-2  TM=7.797E-01  e=5.672E-09  Streptomyces lavendulae
  2a4x-assembly1_B  TM=7.626E-01  e=2.319E-08  Streptomyces caespitosus

InterPro domains:
  IPR004360 Glyoxalase/fosfomycin resistance/dioxygenase domain [PF00903] (7-126)
  IPR029068 Glyoxalase/Bleomycin resistance protein/Dihydroxybiphenyl dioxygenase [G3DSA:3.10.180.10] (5-131)
  IPR029068 Glyoxalase/Bleomycin resistance protein/Dihydroxybiphenyl dioxygenase [SSF54593] (6-130)
  IPR037523 Vicinal oxygen chelate (VOC), core domain [PS51819] (6-130)

pLDDT: mean 97.29, std 3.9, range [61.22, 98.94]

Solvent-accessible surface area (backbone atoms only — not comparable to full-atom values): 12846 Å² total; per-residue (Å²): 132,84,53,60,40,45,40,47,30,42,35,35,32,25,92,46,44,68,62,50,43,47,32,41,34,72,30,27,42,28,41,82,73,45,76,50,94,61,34,40,30,28,38,45,31,90,65,24,25,30,40,30,37,28,38,36,61,56,50,24,54,73,40,53,44,68,57,62,48,46,73,39,54,48,54,38,38,26,26,73,37,92,31,61,68,51,32,52,48,48,52,49,34,38,42,74,44,56,25,44,74,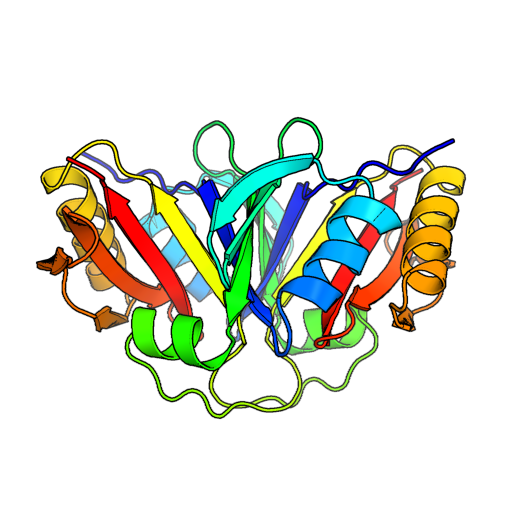47,29,76,69,41,81,45,91,89,60,25,28,37,29,19,30,22,45,83,76,62,56,38,34,35,30,29,20,74,92,131,85,51,60,41,45,40,46,32,42,35,36,32,26,92,46,45,69,62,49,44,47,31,42,34,73,31,28,42,29,40,83,72,46,76,50,94,63,34,38,31,29,39,45,30,92,66,24,25,30,40,30,38,28,39,36,61,56,50,24,53,74,43,54,45,67,57,61,48,46,71,38,52,46,55,38,39,27,25,74,38,92,31,60,67,52,32,52,48,49,53,50,33,39,41,75,44,56,26,44,75,47,28,74,70,41,78,45,92,89,59,24,29,37,29,20,31,21,45,82,75,61,56,36,35,35,30,28,19,74,92

Secondary structure (DSSP, 8-state):
--------EEEEEES-HHHHHIIIIIIT-PEEEEEETTEEEEE-STTPPEEEEEEHHHHHHHHTS---EEE--SEEEEEE-SSHHHHHHHHHHHHHTT-EEEEEEEE-TTSSEEEEEE-TT--EEEEEE--/--------EEEEEES-HHHHHIIIIIIT-PEEEEEETTEEEEE-STTPPEEEEEEHHHHHHHHTS---EEE--SEEEEEE-SSHHHHHHHHHHHHHTT-EEEEEEEE-TTSSEEEEEE-TT--EEEEEE--

Sequence (262 aa):
MTVELKLSVVMLGVADVDRAKKFYVEGLGCTVEQEFPGFVRCGLGAGSSSLALYEWDVVAADAGVPAAGTGFRGTSFHFLAASRAEVDEVIRAATAAGGTVTKAAAATDWGGYDGHFSDPDGHLWKVATADMTVELKLSVVMLGVADVDRAKKFYVEGLGCTVEQEFPGFVRCGLGAGSSSLALYEWDVVAADAGVPAAGTGFRGTSFHFLAASRAEVDEVIRAATAAGGTVTKAAAATDWGGYDGHFSDPDGHLWKVATAD

Organism: Nocardia brasiliensis (strain ATCC 700358 / HUJEG-1) (NCBI:txid1133849)